Protein AF-A0A850R0Q9-F1 (afdb_monomer_lite)

Secondary structure (DSSP, 8-state):
---HHHHHHHHHHHHHHHHHHHHHHT---S---S----------------------------HHHHHHHHHHHHHHHHHHHHHHHHHHHHHHHHHHHHTTHHHHHHHHT-STTSPPHHHHHHHHHHHHHHHHHHHHHHHHHHHHHHHHHHHHHHHHHHHHHHHHHHHTSPPSS---HHHHHHHHHHHHHHHHH-TTSHHHHHHHHHHHHHHHHTT-HHHHHHHHHHHHHH-S-S--B-TTS-BHHHHHHHHHHHHHHHHT-HHHHHHHHHHHHTSPP-EEEEE-TTS-EEEEEHHHHHHHHHHHTSPP-

Sequence (309 aa):
MKSPQSALILSASALVLSLVAIGLQFSPLHKRMGDHAASATVQEPPVEGARTVRKETPETTPAVAAASEATERLLDEQARRIEGLERQLAQITRVMRASGLDTAAPLLSGPPGSEPLLTTLGEQYATRARFEESRQRLSERAAQMRQRDLETYGQSDFQRLTELSQQARPRRGNETQAERSEREAALNSLMTNYPESWATSVAVAEQALDAAMNRNTQSAEMYYESLISTSPYGEVVTEQGIDAIPTLQTYLARQYIQEGRTAEANAILDALSAQPDRLIIEPNAMGEPTTQPVSEIVNDLRQSLTPGP

Structure (mmCIF, N/CA/C/O backbone):
data_AF-A0A850R0Q9-F1
#
_entry.id   AF-A0A850R0Q9-F1
#
loop_
_atom_site.group_PDB
_atom_site.id
_atom_site.type_symbol
_atom_site.label_atom_id
_atom_site.label_alt_id
_atom_site.label_comp_id
_atom_site.label_asym_id
_atom_site.label_entity_id
_atom_site.label_seq_id
_atom_site.pdbx_PDB_ins_code
_atom_site.Cartn_x
_atom_site.Cartn_y
_atom_site.Cartn_z
_atom_site.occupancy
_atom_site.B_iso_or_equiv
_atom_site.auth_seq_id
_atom_site.auth_comp_id
_atom_site.auth_asym_id
_atom_site.auth_atom_id
_atom_site.pdbx_PDB_model_num
ATOM 1 N N . MET A 1 1 ? 45.399 21.737 -12.133 1.00 34.94 1 MET A N 1
ATOM 2 C CA . MET A 1 1 ? 44.541 21.235 -13.236 1.00 34.94 1 MET A CA 1
ATOM 3 C C . MET A 1 1 ? 43.114 21.107 -12.708 1.00 34.94 1 MET A C 1
ATOM 5 O O . MET A 1 1 ? 42.979 20.832 -11.524 1.00 34.94 1 MET A O 1
ATOM 9 N N . LYS A 1 2 ? 42.071 21.344 -13.518 1.00 38.00 2 LYS A N 1
ATOM 10 C CA . LYS A 1 2 ? 40.659 21.133 -13.120 1.00 38.00 2 LYS A CA 1
ATOM 11 C C . LYS A 1 2 ? 40.175 19.788 -13.682 1.00 38.00 2 LYS A C 1
ATOM 13 O O . LYS A 1 2 ? 40.576 19.439 -14.789 1.00 38.00 2 LYS A O 1
ATOM 18 N N . SER A 1 3 ? 39.377 19.026 -12.932 1.00 39.06 3 SER A N 1
ATOM 19 C CA . SER A 1 3 ? 38.943 17.678 -13.335 1.00 39.06 3 SER A CA 1
ATOM 20 C C . SER A 1 3 ? 37.789 17.719 -14.353 1.00 39.06 3 SER A C 1
ATOM 22 O O . SER A 1 3 ? 36.934 18.605 -14.259 1.00 39.06 3 SER A O 1
ATOM 24 N N . PRO A 1 4 ? 37.700 16.760 -15.298 1.00 44.84 4 PRO A N 1
ATOM 25 C CA . PRO A 1 4 ? 36.633 16.731 -16.308 1.00 44.84 4 PRO A CA 1
ATOM 26 C C . PRO A 1 4 ? 35.228 16.571 -15.700 1.00 44.84 4 PRO A C 1
ATOM 28 O O . PRO A 1 4 ? 34.259 17.100 -16.238 1.00 44.84 4 PRO A O 1
ATOM 31 N N . GLN A 1 5 ? 35.120 15.944 -14.523 1.00 39.16 5 GLN A N 1
ATOM 32 C CA . GLN A 1 5 ? 33.878 15.846 -13.743 1.00 39.16 5 GLN A CA 1
ATOM 33 C C . GLN A 1 5 ? 33.257 17.221 -13.434 1.00 39.16 5 GLN A C 1
ATOM 35 O O . GLN A 1 5 ? 32.037 17.361 -13.448 1.00 39.16 5 GLN A O 1
ATOM 40 N N . SER A 1 6 ? 34.079 18.258 -13.219 1.00 35.38 6 SER A N 1
ATOM 41 C CA . SER A 1 6 ? 33.578 19.615 -12.949 1.00 35.38 6 SER A CA 1
ATOM 42 C C . SER A 1 6 ? 32.888 20.267 -14.155 1.00 35.38 6 SER A C 1
ATOM 44 O O . SER A 1 6 ? 32.007 21.102 -13.966 1.00 35.38 6 SER A O 1
ATOM 46 N N . ALA A 1 7 ? 33.229 19.860 -15.384 1.00 39.16 7 ALA A N 1
ATOM 47 C CA . ALA A 1 7 ? 32.546 20.321 -16.592 1.00 39.16 7 ALA A CA 1
ATOM 48 C C . ALA A 1 7 ? 31.196 19.608 -16.787 1.00 39.16 7 ALA A C 1
ATOM 50 O O . ALA A 1 7 ? 30.205 20.263 -17.095 1.00 39.16 7 ALA A O 1
ATOM 51 N N . LEU A 1 8 ? 31.143 18.294 -16.530 1.00 41.41 8 LEU A N 1
ATOM 52 C CA . LEU A 1 8 ? 29.931 17.474 -16.677 1.00 41.41 8 LEU A CA 1
ATOM 53 C C . LEU A 1 8 ? 28.779 17.935 -15.766 1.00 41.41 8 LEU A C 1
ATOM 55 O O . LEU A 1 8 ? 27.629 17.998 -16.200 1.00 41.41 8 LEU A O 1
ATOM 59 N N . ILE A 1 9 ? 29.086 18.314 -14.522 1.00 42.41 9 ILE A N 1
ATOM 60 C CA . ILE A 1 9 ? 28.090 18.823 -13.560 1.00 42.41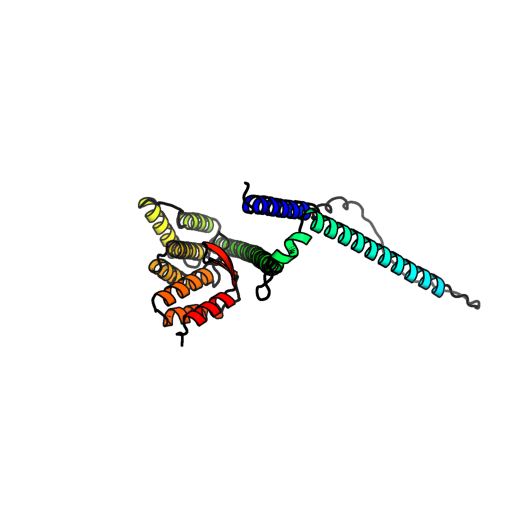 9 ILE A CA 1
ATOM 61 C C . ILE A 1 9 ? 27.520 20.182 -14.018 1.00 42.41 9 ILE A C 1
ATOM 63 O O . ILE A 1 9 ? 26.320 20.441 -13.880 1.00 42.41 9 ILE A O 1
ATOM 67 N N . LEU A 1 10 ? 28.356 21.038 -14.619 1.00 37.59 10 LEU A N 1
ATOM 68 C CA . LEU A 1 10 ? 27.938 22.331 -15.175 1.00 37.59 10 LEU A CA 1
ATOM 69 C C . LEU A 1 10 ? 27.116 22.188 -16.469 1.00 37.59 10 LEU A C 1
ATOM 71 O O . LEU A 1 10 ? 26.162 22.939 -16.656 1.00 37.59 10 LEU A O 1
ATOM 75 N N . SER A 1 11 ? 27.415 21.214 -17.336 1.00 40.34 11 SER A N 1
ATOM 76 C CA . SER A 1 11 ? 26.592 20.955 -18.528 1.00 40.34 11 SER A CA 1
ATOM 77 C C . SER A 1 11 ? 25.242 20.316 -18.186 1.00 40.34 11 SER A C 1
ATOM 79 O O . SER A 1 11 ? 24.224 20.711 -18.748 1.00 40.34 11 SER A O 1
ATOM 81 N N . ALA A 1 12 ? 25.201 19.375 -17.235 1.00 42.53 12 ALA A N 1
ATOM 82 C CA . ALA A 1 12 ? 23.957 18.722 -16.823 1.00 42.53 12 ALA A CA 1
ATOM 83 C C . ALA A 1 12 ? 22.964 19.712 -16.185 1.00 42.53 12 ALA A C 1
ATOM 85 O O . ALA A 1 12 ? 21.784 19.730 -16.533 1.00 42.53 12 ALA A O 1
ATOM 86 N N . SER A 1 13 ? 23.448 20.594 -15.303 1.00 42.53 13 SER A N 1
ATOM 87 C CA . SER A 1 13 ? 22.613 21.631 -14.677 1.00 42.53 13 SER A CA 1
ATOM 88 C C . SER A 1 13 ? 22.106 22.679 -15.680 1.00 42.53 13 SER A C 1
ATOM 90 O O . SER A 1 13 ? 20.947 23.090 -15.592 1.00 42.53 13 SER A O 1
ATOM 92 N N . ALA A 1 14 ? 22.908 23.049 -16.685 1.00 41.75 14 ALA A N 1
ATOM 93 C CA . ALA A 1 14 ? 22.459 23.904 -17.786 1.00 41.75 14 ALA A CA 1
ATOM 94 C C . ALA A 1 14 ? 21.361 23.242 -18.646 1.00 41.75 14 ALA A C 1
ATOM 96 O O . ALA A 1 14 ? 20.404 23.912 -19.039 1.00 41.75 14 ALA A O 1
ATOM 97 N N . LEU A 1 15 ? 21.457 21.932 -18.900 1.00 40.94 15 LEU A N 1
ATOM 98 C CA . LEU A 1 15 ? 20.469 21.179 -19.680 1.00 40.94 15 LEU A CA 1
ATOM 99 C C . LEU A 1 15 ? 19.116 21.084 -18.953 1.00 40.94 15 LEU A C 1
ATOM 101 O O . LEU A 1 15 ? 18.078 21.344 -19.563 1.00 40.94 15 LEU A O 1
ATOM 105 N N . VAL A 1 16 ? 19.115 20.816 -17.641 1.00 47.38 16 VAL A N 1
ATOM 106 C CA . VAL A 1 16 ? 17.889 20.815 -16.817 1.00 47.38 16 VAL A CA 1
ATOM 107 C C . VAL A 1 16 ? 17.221 22.196 -16.809 1.00 47.38 16 VAL A C 1
ATOM 109 O O . VAL A 1 16 ? 16.016 22.298 -17.041 1.00 47.38 16 VAL A O 1
ATOM 112 N N . LEU A 1 17 ? 17.991 23.274 -16.616 1.00 41.06 17 LEU A N 1
ATOM 113 C CA . LEU A 1 17 ? 17.464 24.644 -16.668 1.00 41.06 17 LEU A CA 1
ATOM 114 C C . LEU A 1 17 ? 16.904 25.003 -18.055 1.00 41.06 17 LEU A C 1
ATOM 116 O O . LEU A 1 17 ? 15.874 25.673 -18.144 1.00 41.06 17 LEU A O 1
ATOM 120 N N . SER A 1 18 ? 17.532 24.523 -19.133 1.00 37.91 18 SER A N 1
ATOM 121 C CA . SER A 1 18 ? 17.036 24.726 -20.496 1.00 37.91 18 SER A CA 1
ATOM 122 C C . SER A 1 18 ? 15.698 24.019 -20.737 1.00 37.91 18 SER A C 1
ATOM 124 O O . SER A 1 18 ? 14.808 24.627 -21.330 1.00 37.91 18 SER A O 1
ATOM 126 N N . LEU A 1 19 ? 15.520 22.784 -20.255 1.00 41.66 19 LEU A N 1
ATOM 127 C CA . LEU A 1 19 ? 14.255 22.048 -20.382 1.00 41.66 19 LEU A CA 1
ATOM 128 C C . LEU A 1 19 ? 13.114 22.702 -19.586 1.00 41.66 19 LEU A C 1
ATOM 130 O O . LEU A 1 19 ? 12.004 22.821 -20.103 1.00 41.66 19 LEU A O 1
ATOM 134 N N . VAL A 1 20 ? 13.384 23.203 -18.375 1.00 48.16 20 VAL A N 1
ATOM 135 C CA . VAL A 1 20 ? 12.390 23.948 -17.575 1.00 48.16 20 VAL A CA 1
ATOM 136 C C . VAL A 1 20 ? 11.974 25.251 -18.270 1.00 48.16 20 VAL A C 1
ATOM 138 O O . VAL A 1 20 ? 10.783 25.559 -18.340 1.00 48.16 20 VAL A O 1
ATOM 141 N N . ALA A 1 21 ? 12.926 25.994 -18.845 1.00 37.72 21 ALA A N 1
ATOM 142 C CA . ALA A 1 21 ? 12.630 27.210 -19.604 1.00 37.72 21 ALA A CA 1
ATOM 143 C C . ALA A 1 21 ? 11.788 26.933 -20.866 1.00 37.72 21 ALA A C 1
ATOM 145 O O . ALA A 1 21 ? 10.908 27.726 -21.200 1.00 37.72 21 ALA A O 1
ATOM 146 N N . ILE A 1 22 ? 12.017 25.798 -21.534 1.00 43.66 22 ILE A N 1
ATOM 147 C CA . ILE A 1 22 ? 11.223 25.344 -22.686 1.00 43.66 22 ILE A CA 1
ATOM 148 C C . ILE A 1 22 ? 9.798 24.969 -22.248 1.00 43.66 22 ILE A C 1
ATOM 150 O O . ILE A 1 22 ? 8.837 25.457 -22.840 1.00 43.66 22 ILE A O 1
ATOM 154 N N . GLY A 1 23 ? 9.631 24.180 -21.179 1.00 36.94 23 GLY A N 1
ATOM 155 C CA . GLY A 1 23 ? 8.307 23.782 -20.676 1.00 36.94 23 GLY A CA 1
ATOM 156 C C . GLY A 1 23 ? 7.409 24.969 -20.294 1.00 36.94 23 GLY A C 1
ATOM 157 O O . GLY A 1 23 ? 6.214 24.973 -20.593 1.00 36.94 23 GLY A O 1
ATOM 158 N N . LEU A 1 24 ? 7.996 26.026 -19.722 1.00 41.84 24 LEU A N 1
ATOM 159 C CA . LEU A 1 24 ? 7.285 27.267 -19.389 1.00 41.84 24 LEU A CA 1
ATOM 160 C C . LEU A 1 24 ? 6.838 28.075 -20.622 1.00 41.84 24 LEU A C 1
ATOM 162 O O . LEU A 1 24 ? 5.862 28.817 -20.533 1.00 41.84 24 LEU A O 1
ATOM 166 N N . GLN A 1 25 ? 7.504 27.934 -21.773 1.00 42.62 25 GLN A N 1
ATOM 167 C CA . GLN A 1 25 ? 7.138 28.642 -23.009 1.00 42.62 25 GLN A CA 1
ATOM 168 C C . GLN A 1 25 ? 6.037 27.940 -23.821 1.00 42.62 25 GLN A C 1
ATOM 170 O O . GLN A 1 25 ? 5.387 28.586 -24.641 1.00 42.62 25 GLN A O 1
ATOM 175 N N . PHE A 1 26 ? 5.780 26.650 -23.578 1.00 43.44 26 PHE A N 1
ATOM 176 C CA . PHE A 1 26 ? 4.808 25.841 -24.330 1.00 43.44 26 PHE A CA 1
ATOM 177 C C . PHE A 1 26 ? 3.511 25.522 -23.559 1.00 43.44 26 PHE A C 1
ATOM 179 O O . PHE A 1 26 ? 2.858 24.518 -23.830 1.00 43.44 26 PHE A O 1
ATOM 186 N N . SER A 1 27 ? 3.098 26.392 -22.629 1.00 32.03 27 SER A N 1
ATOM 187 C CA . SER A 1 27 ? 1.853 26.248 -21.850 1.00 32.03 27 SER A CA 1
ATOM 188 C C . SER A 1 27 ? 0.719 27.184 -22.327 1.00 32.03 27 SER A C 1
ATOM 190 O O . SER A 1 27 ? 0.565 28.277 -21.782 1.00 32.03 27 SER A O 1
ATOM 192 N N . PRO A 1 28 ? -0.138 26.787 -23.293 1.00 41.69 28 PRO A N 1
ATOM 193 C CA . PRO A 1 28 ? -1.311 27.558 -23.721 1.00 41.69 28 PRO A CA 1
ATOM 194 C C . PRO A 1 28 ? -2.543 27.312 -22.821 1.00 41.69 28 PRO A C 1
ATOM 196 O O . PRO A 1 28 ? -3.650 27.087 -23.311 1.00 41.69 28 PRO A O 1
ATOM 199 N N . LEU A 1 29 ? -2.370 27.344 -21.496 1.00 37.84 29 LEU A N 1
ATOM 200 C CA . LEU A 1 29 ? -3.458 27.200 -20.520 1.00 37.84 29 LEU A CA 1
ATOM 201 C C . LEU A 1 29 ? -3.739 28.538 -19.820 1.00 37.84 29 LEU A C 1
ATOM 203 O O . LEU A 1 29 ? -2.816 29.221 -19.395 1.00 37.84 29 LEU A O 1
ATOM 207 N N . HIS A 1 30 ? -5.028 28.864 -19.662 1.00 39.78 30 HIS A N 1
ATOM 208 C CA . HIS A 1 30 ? -5.581 30.104 -19.078 1.00 39.78 30 HIS A CA 1
ATOM 209 C C . HIS A 1 30 ? -5.593 31.376 -19.953 1.00 39.78 30 HIS A C 1
ATOM 211 O O . HIS A 1 30 ? -5.108 32.429 -19.541 1.00 39.78 30 HIS A O 1
ATOM 217 N N . LYS A 1 31 ? -6.323 31.349 -21.084 1.00 37.28 31 LYS A N 1
ATOM 218 C CA . LYS A 1 31 ? -7.095 32.544 -21.505 1.00 37.28 31 LYS A CA 1
ATOM 219 C C . LYS A 1 31 ? -8.351 32.250 -22.345 1.00 37.28 31 LYS A C 1
ATOM 221 O O . LYS A 1 31 ? -8.430 32.623 -23.512 1.00 37.28 31 LYS A O 1
ATOM 226 N N . ARG A 1 32 ? -9.359 31.597 -21.747 1.00 33.75 32 ARG A N 1
ATOM 227 C CA . ARG A 1 32 ? -10.700 31.455 -22.360 1.00 33.75 32 ARG A CA 1
ATOM 228 C C . ARG A 1 32 ? -11.865 31.387 -21.357 1.00 33.75 32 ARG A C 1
ATOM 230 O O . ARG A 1 32 ? -12.754 30.555 -21.483 1.00 33.75 32 ARG A O 1
ATOM 237 N N . MET A 1 33 ? -11.857 32.282 -20.369 1.00 35.28 33 MET A N 1
ATOM 238 C CA . MET A 1 33 ? -13.026 32.612 -19.543 1.00 35.28 33 MET A CA 1
ATOM 239 C C . MET A 1 33 ? -13.157 34.136 -19.484 1.00 35.28 33 MET A C 1
ATOM 241 O O . MET A 1 33 ? -12.163 34.820 -19.242 1.00 35.28 33 MET A O 1
ATOM 245 N N . GLY A 1 34 ? -14.362 34.641 -19.747 1.00 35.53 34 GLY A N 1
ATOM 246 C CA . GLY A 1 34 ? -14.649 36.059 -19.978 1.00 35.53 34 GLY A CA 1
ATOM 247 C C . GLY A 1 34 ? -15.445 36.258 -21.272 1.00 35.53 34 GLY A C 1
ATOM 248 O O . GLY A 1 34 ? -15.151 35.621 -22.279 1.00 35.53 34 GLY A O 1
ATOM 249 N N . ASP A 1 35 ? -16.452 37.128 -21.204 1.00 32.75 35 ASP A N 1
ATOM 250 C CA . ASP A 1 35 ? -17.200 37.725 -22.317 1.00 32.75 35 ASP A CA 1
ATOM 251 C C . ASP A 1 35 ? -17.872 36.790 -23.341 1.00 32.75 35 ASP A C 1
ATOM 253 O O . ASP A 1 35 ? -17.521 36.778 -24.514 1.00 32.75 35 ASP A O 1
ATOM 257 N N . HIS A 1 36 ? -18.956 36.125 -22.916 1.00 31.64 36 HIS A N 1
ATOM 258 C CA . HIS A 1 36 ? -20.200 36.035 -23.708 1.00 31.64 36 HIS A CA 1
ATOM 259 C C . HIS A 1 36 ? -21.414 35.800 -22.786 1.00 31.64 36 HIS A C 1
ATOM 261 O O . HIS A 1 36 ? -21.829 34.668 -22.551 1.00 31.64 36 HIS A O 1
ATOM 267 N N . ALA A 1 37 ? -21.979 36.888 -22.247 1.00 34.44 37 ALA A N 1
ATOM 268 C CA . ALA A 1 37 ? -23.164 36.853 -21.381 1.00 34.44 37 ALA A CA 1
ATOM 269 C C . ALA A 1 37 ? -24.044 38.117 -21.522 1.00 34.44 37 ALA A C 1
ATOM 271 O O . ALA A 1 37 ? -24.249 38.853 -20.561 1.00 34.44 37 ALA A O 1
ATOM 272 N N . ALA A 1 38 ? -24.562 38.380 -22.727 1.00 29.20 38 ALA A N 1
ATOM 273 C CA . ALA A 1 38 ? -25.637 39.349 -22.980 1.00 29.20 38 ALA A CA 1
ATOM 274 C C . ALA A 1 38 ? -26.316 39.055 -24.331 1.00 29.20 38 ALA A C 1
ATOM 276 O O . ALA A 1 38 ? -25.604 38.736 -25.278 1.00 29.20 38 ALA A O 1
ATOM 277 N N . SER A 1 39 ? -27.646 39.231 -24.413 1.00 28.61 39 SER A N 1
ATOM 278 C CA . SER A 1 39 ? -28.472 39.210 -25.647 1.00 28.61 39 SER A CA 1
ATOM 279 C C . SER A 1 39 ? -28.461 37.871 -26.434 1.00 28.61 39 SER A C 1
ATOM 281 O O . SER A 1 39 ? -27.444 37.480 -26.986 1.00 28.61 39 SER A O 1
ATOM 283 N N . ALA A 1 40 ? -29.523 37.056 -26.546 1.00 31.39 40 ALA A N 1
ATOM 284 C CA . ALA A 1 40 ? -30.968 37.328 -26.670 1.00 31.39 40 ALA A CA 1
ATOM 285 C C . ALA A 1 40 ? -31.254 38.302 -27.842 1.00 31.39 40 ALA A C 1
ATOM 287 O O . ALA A 1 40 ? -30.706 39.393 -27.858 1.00 31.39 40 ALA A O 1
ATOM 288 N N . THR A 1 41 ? -32.051 37.995 -28.872 1.00 28.33 41 THR A N 1
ATOM 289 C CA . THR A 1 41 ? -33.299 37.201 -28.945 1.00 28.33 41 THR A CA 1
ATOM 290 C C . THR A 1 41 ? -33.633 36.794 -30.398 1.00 28.33 41 THR A C 1
ATOM 292 O O . THR A 1 41 ? -33.353 37.609 -31.264 1.00 28.33 41 THR A O 1
ATOM 295 N N . VAL A 1 42 ? -34.366 35.673 -30.610 1.00 27.48 42 VAL A N 1
ATOM 296 C CA . VAL A 1 42 ? -35.487 35.490 -31.600 1.00 27.48 42 VAL A CA 1
ATOM 297 C C . VAL A 1 42 ? -35.140 35.671 -33.119 1.00 27.48 42 VAL A C 1
ATOM 299 O O . VAL A 1 42 ? -34.509 36.645 -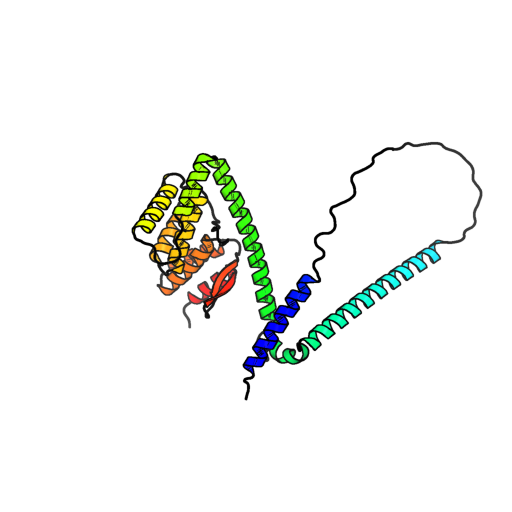33.489 1.00 27.48 42 VAL A O 1
ATOM 302 N N . GLN A 1 43 ? -35.490 34.812 -34.101 1.00 26.83 43 GLN A N 1
ATOM 303 C CA . GLN A 1 43 ? -36.722 34.029 -34.366 1.00 26.83 43 GLN A CA 1
ATOM 304 C C . GLN A 1 43 ? -36.524 32.909 -35.436 1.00 26.83 43 GLN A C 1
ATOM 306 O O . GLN A 1 43 ? -35.575 32.966 -36.210 1.00 26.83 43 GLN A O 1
ATOM 311 N N . GLU A 1 44 ? -37.489 31.983 -35.559 1.00 25.62 44 GLU A N 1
ATOM 312 C CA . GLU A 1 44 ? -37.745 31.062 -36.702 1.00 25.62 44 GLU A CA 1
ATOM 313 C C . GLU A 1 44 ? -39.278 30.979 -36.964 1.00 25.62 44 GLU A C 1
ATOM 315 O O . GLU A 1 44 ? -40.033 31.305 -36.039 1.00 25.62 44 GLU A O 1
ATOM 320 N N . PRO A 1 45 ? -39.795 30.451 -38.108 1.00 54.47 45 PRO A N 1
ATOM 321 C CA . PRO A 1 45 ? -39.231 30.325 -39.461 1.00 54.47 45 PRO A CA 1
ATOM 322 C C . PRO A 1 45 ? -40.018 31.228 -40.471 1.00 54.47 45 PRO A C 1
ATOM 324 O O . PRO A 1 45 ? -39.704 32.418 -40.419 1.00 54.47 45 PRO A O 1
ATOM 327 N N . PRO A 1 46 ? -41.038 30.864 -41.318 1.00 38.19 46 PRO A N 1
ATOM 328 C CA . PRO A 1 46 ? -41.626 29.589 -41.783 1.00 38.19 46 PRO A CA 1
ATOM 329 C C . PRO A 1 46 ? -41.394 29.303 -43.306 1.00 38.19 46 PRO A C 1
ATOM 331 O O . PRO A 1 46 ? -40.243 29.182 -43.712 1.00 38.19 46 PRO A O 1
ATOM 334 N N . VAL A 1 47 ? -42.444 29.088 -44.134 1.00 31.78 47 VAL A N 1
ATOM 335 C CA . VAL A 1 47 ? -42.400 28.375 -45.447 1.00 31.78 47 VAL A CA 1
ATOM 336 C C . VAL A 1 47 ? -43.412 28.927 -46.498 1.00 31.78 47 VAL A C 1
ATOM 338 O O . VAL A 1 47 ? -44.428 29.497 -46.116 1.00 31.78 47 VAL A O 1
ATOM 341 N N . GLU A 1 48 ? -43.165 28.632 -47.794 1.00 29.45 48 GLU A N 1
ATOM 342 C CA . GLU A 1 48 ? -44.109 28.536 -48.957 1.00 29.45 48 GLU A CA 1
ATOM 343 C C . GLU A 1 48 ? -44.482 29.807 -49.787 1.00 29.45 48 GLU A C 1
ATOM 345 O O . GLU A 1 48 ? -44.555 30.904 -49.245 1.00 29.45 48 GLU A O 1
ATOM 350 N N . GLY A 1 49 ? -44.703 29.697 -51.129 1.00 26.08 49 GLY A N 1
ATOM 351 C CA . GLY A 1 49 ? -45.049 30.893 -51.956 1.00 26.08 49 GLY A CA 1
ATOM 352 C C . GLY A 1 49 ? -45.296 30.862 -53.500 1.00 26.08 49 GLY A C 1
ATOM 353 O O . GLY A 1 49 ? -46.091 31.674 -53.955 1.00 26.08 49 GLY A O 1
ATOM 354 N N . ALA A 1 50 ? -44.712 29.957 -54.309 1.00 27.03 50 ALA A N 1
ATOM 355 C CA . ALA A 1 50 ? -45.036 29.672 -55.745 1.00 27.03 50 ALA A CA 1
ATOM 356 C C . ALA A 1 50 ? -44.868 30.735 -56.901 1.00 27.03 50 ALA A C 1
ATOM 358 O O . ALA A 1 50 ? -45.076 31.928 -56.726 1.00 27.03 50 ALA A O 1
ATOM 359 N N . ARG A 1 51 ? -44.658 30.219 -58.147 1.00 29.58 51 ARG A N 1
ATOM 360 C CA . ARG A 1 51 ? -44.764 30.859 -59.512 1.00 29.58 51 ARG A CA 1
ATOM 361 C C . ARG A 1 51 ? -43.662 31.891 -59.920 1.00 29.58 51 ARG A C 1
ATOM 363 O O . ARG A 1 51 ? -43.168 32.603 -59.067 1.00 29.58 51 ARG A O 1
ATOM 370 N N . THR A 1 52 ? -43.205 32.063 -61.186 1.00 28.94 52 THR A N 1
ATOM 371 C CA . THR A 1 52 ? -43.459 31.400 -62.506 1.00 28.94 52 THR A CA 1
ATOM 372 C C . THR A 1 52 ? -42.364 31.689 -63.579 1.00 28.94 52 THR A C 1
ATOM 374 O O . THR A 1 52 ? -41.739 32.738 -63.536 1.00 28.94 52 THR A O 1
ATOM 377 N N . VAL A 1 53 ? -42.297 30.840 -64.627 1.00 28.55 53 VAL A N 1
ATOM 378 C CA . VAL A 1 53 ? -41.819 31.086 -66.028 1.00 28.55 53 VAL A CA 1
ATOM 379 C C . VAL A 1 53 ? -40.302 31.185 -66.364 1.00 28.55 53 VAL A C 1
ATOM 381 O O . VAL A 1 53 ? -39.635 32.197 -66.197 1.00 28.55 53 VAL A O 1
ATOM 384 N N . ARG A 1 54 ? -39.849 30.101 -67.018 1.00 35.81 54 ARG A N 1
ATOM 385 C CA . ARG A 1 54 ? -38.810 29.902 -68.063 1.00 35.81 54 ARG A CA 1
ATOM 386 C C . ARG A 1 54 ? -38.273 31.121 -68.848 1.00 35.81 54 ARG A C 1
ATOM 388 O O . ARG A 1 54 ? -39.042 31.815 -69.511 1.00 35.81 54 ARG A O 1
ATOM 395 N N . LYS A 1 55 ? -36.940 31.154 -69.027 1.00 30.06 55 LYS A N 1
ATOM 396 C CA . LYS A 1 55 ? -36.282 31.360 -70.342 1.00 30.06 55 LYS A CA 1
ATOM 397 C C . LYS A 1 55 ? -34.968 30.556 -70.449 1.00 30.06 55 LYS A C 1
ATOM 399 O O . LYS A 1 55 ? -34.576 29.928 -69.471 1.00 30.06 55 LYS A O 1
ATOM 404 N N . GLU A 1 56 ? -34.385 30.474 -71.647 1.00 31.88 56 GLU A N 1
ATOM 405 C CA . GLU A 1 56 ? -33.365 29.474 -72.024 1.00 31.88 56 GLU A CA 1
ATOM 406 C C . GLU A 1 56 ? -31.883 29.850 -71.775 1.00 31.88 56 GLU A C 1
ATOM 408 O O . GLU A 1 56 ? -31.538 30.998 -71.505 1.00 31.88 56 GLU A O 1
ATOM 413 N N . THR A 1 57 ? -31.038 28.816 -71.877 1.00 37.09 57 THR A N 1
ATOM 414 C CA . THR A 1 57 ? -29.566 28.725 -71.759 1.00 37.09 57 THR A CA 1
ATOM 415 C C . THR A 1 57 ? -28.797 29.583 -72.797 1.00 37.09 57 THR A C 1
ATOM 417 O O . THR A 1 57 ? -29.396 29.980 -73.798 1.00 37.09 57 THR A O 1
ATOM 420 N N . PRO A 1 58 ? -27.489 29.893 -72.599 1.00 43.94 58 PRO A N 1
ATOM 421 C CA . PRO A 1 58 ? -26.406 28.893 -72.627 1.00 43.94 58 PRO A CA 1
ATOM 422 C C . PRO A 1 58 ? -25.399 28.969 -71.459 1.00 43.94 58 PRO A C 1
ATOM 424 O O . PRO A 1 58 ? -25.532 29.764 -70.533 1.00 43.94 58 PRO A O 1
ATOM 427 N N . GLU A 1 59 ? -24.417 28.068 -71.493 1.00 44.81 59 GLU A N 1
ATOM 428 C CA . GLU A 1 59 ? -23.415 27.827 -70.450 1.00 44.81 59 GLU A CA 1
ATOM 429 C C . GLU A 1 59 ? -22.321 28.905 -70.389 1.00 44.81 59 GLU A C 1
ATOM 431 O O . GLU A 1 59 ? -21.860 29.408 -71.415 1.00 44.81 59 GLU A O 1
ATOM 436 N N . THR A 1 60 ? -21.776 29.155 -69.195 1.00 38.94 60 THR A N 1
ATOM 437 C CA . THR A 1 60 ? -20.335 29.424 -69.032 1.00 38.94 60 THR A CA 1
ATOM 438 C C . THR A 1 60 ? -19.902 29.028 -67.618 1.00 38.94 60 THR A C 1
ATOM 440 O O . THR A 1 60 ? -20.592 29.334 -66.650 1.00 38.94 60 THR A O 1
ATOM 443 N N . THR A 1 61 ? -18.793 28.299 -67.486 1.00 44.16 61 THR A N 1
ATOM 444 C CA . THR A 1 61 ? -18.489 27.504 -66.281 1.00 44.16 61 THR A CA 1
ATOM 445 C C . THR A 1 61 ? -17.657 28.268 -65.235 1.00 44.16 61 THR A C 1
ATOM 447 O O . THR A 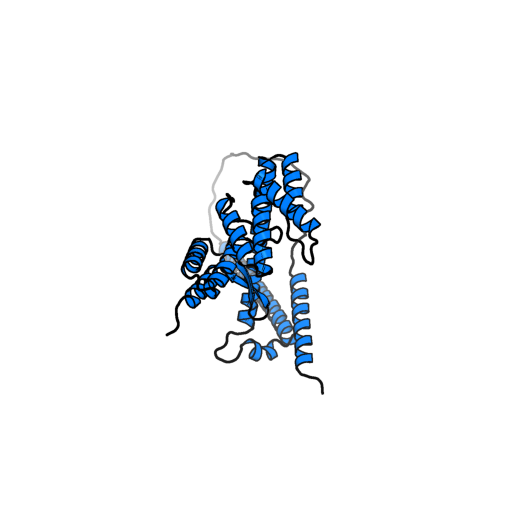1 61 ? -16.475 28.499 -65.482 1.00 44.16 61 THR A O 1
ATOM 450 N N . PRO A 1 62 ? -18.176 28.583 -64.028 1.00 42.88 62 PRO A N 1
ATOM 451 C CA . PRO A 1 62 ? -17.374 29.202 -62.961 1.00 42.88 62 PRO A CA 1
ATOM 452 C C . PRO A 1 62 ? -16.574 28.181 -62.126 1.00 42.88 62 PRO A C 1
ATOM 454 O O . PRO A 1 62 ? -15.631 28.546 -61.428 1.00 42.88 62 PRO A O 1
ATOM 457 N N . ALA A 1 63 ? -16.939 26.894 -62.187 1.00 47.22 63 A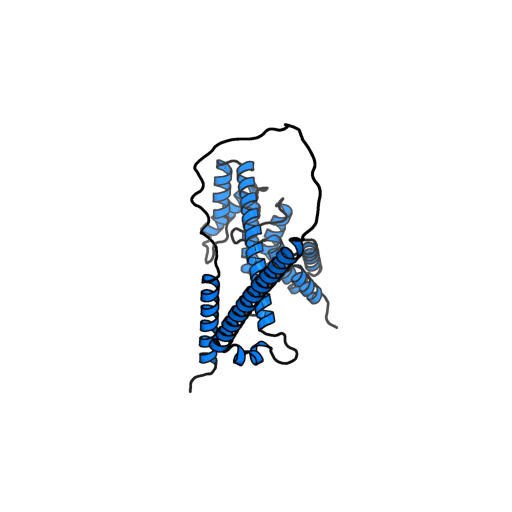LA A N 1
ATOM 458 C CA . ALA A 1 63 ? -16.437 25.860 -61.278 1.00 47.22 63 ALA A CA 1
ATOM 459 C C . ALA A 1 63 ? -14.920 25.605 -61.373 1.00 47.22 63 ALA A C 1
ATOM 461 O O . ALA A 1 63 ? -14.300 25.259 -60.372 1.00 47.22 63 ALA A O 1
ATOM 462 N N . VAL A 1 64 ? -14.311 25.793 -62.551 1.00 46.72 64 VAL A N 1
ATOM 463 C CA . VAL A 1 64 ? -12.879 25.508 -62.766 1.00 46.72 64 VAL A CA 1
ATOM 464 C C . VAL A 1 64 ? -11.988 26.546 -62.074 1.00 46.72 64 VAL A C 1
ATOM 466 O O . VAL A 1 64 ? -11.005 26.175 -61.439 1.00 46.72 64 VAL A O 1
ATOM 469 N N . ALA A 1 65 ? -12.358 27.831 -62.120 1.00 45.50 65 ALA A N 1
ATOM 470 C CA . ALA A 1 65 ? -11.612 28.895 -61.444 1.00 45.50 65 ALA A CA 1
ATOM 471 C C . ALA A 1 65 ? -11.704 28.769 -59.913 1.00 45.50 65 ALA A C 1
ATOM 473 O O . ALA A 1 65 ? -10.687 28.820 -59.226 1.00 45.50 65 ALA A O 1
ATOM 474 N N . ALA A 1 66 ? -12.905 28.504 -59.386 1.00 49.94 66 ALA A N 1
ATOM 475 C CA . ALA A 1 66 ? -13.111 28.295 -57.953 1.00 49.94 66 ALA A CA 1
ATOM 476 C C . ALA A 1 66 ? -12.361 27.058 -57.417 1.00 49.94 66 ALA A C 1
ATOM 478 O O . ALA A 1 66 ? -11.841 27.092 -56.302 1.00 49.94 66 ALA A O 1
ATOM 479 N N . ALA A 1 67 ? -12.265 25.984 -58.211 1.00 52.41 67 ALA A N 1
ATOM 480 C CA . ALA A 1 67 ? -11.442 24.824 -57.877 1.00 52.41 67 ALA A CA 1
ATOM 481 C C . ALA A 1 67 ? -9.940 25.165 -57.880 1.00 52.41 67 ALA A C 1
ATOM 483 O O . ALA A 1 67 ? -9.245 24.790 -56.938 1.00 52.41 67 ALA A O 1
ATOM 484 N N . SER A 1 68 ? -9.467 25.921 -58.882 1.00 55.28 68 SER A N 1
ATOM 485 C CA . SER A 1 68 ? -8.073 26.384 -58.980 1.00 55.28 68 SER A CA 1
ATOM 486 C C . SER A 1 68 ? -7.660 27.180 -57.741 1.00 55.28 68 SER A C 1
ATOM 488 O O . SER A 1 68 ? -6.718 26.790 -57.053 1.00 55.28 68 SER A O 1
ATOM 490 N N . GLU A 1 69 ? -8.424 28.220 -57.383 1.00 58.53 69 GLU A N 1
ATOM 491 C CA . GLU A 1 69 ? -8.153 29.031 -56.191 1.00 58.53 69 GLU A CA 1
ATOM 492 C C . GLU A 1 69 ? -8.212 28.208 -54.894 1.00 58.53 69 GLU A C 1
ATOM 494 O O . GLU A 1 69 ? -7.443 28.462 -53.968 1.00 58.53 69 GLU A O 1
ATOM 499 N N . ALA A 1 70 ? -9.101 27.213 -54.798 1.00 60.03 70 ALA A N 1
ATOM 500 C CA . ALA A 1 70 ? -9.158 26.330 -53.634 1.00 60.03 70 ALA A CA 1
ATOM 501 C C . ALA A 1 70 ? -7.898 25.454 -53.517 1.00 60.03 70 ALA A C 1
ATOM 503 O O . ALA A 1 70 ? -7.350 25.322 -52.421 1.00 60.03 70 ALA A O 1
ATOM 504 N N . THR A 1 71 ? -7.395 24.902 -54.628 1.00 62.91 71 THR A N 1
ATOM 505 C CA . THR A 1 71 ? -6.123 24.162 -54.635 1.00 62.91 71 THR A CA 1
ATOM 506 C C . THR A 1 71 ? -4.914 25.054 -54.376 1.00 62.91 71 THR A C 1
ATOM 508 O O . THR A 1 71 ? -4.039 24.658 -53.612 1.00 62.91 71 THR A O 1
ATOM 511 N N . GLU A 1 72 ? -4.872 26.268 -54.927 1.00 68.62 72 GLU A N 1
ATOM 512 C CA . GLU A 1 72 ? -3.787 27.223 -54.675 1.00 68.62 72 GLU A CA 1
ATOM 513 C C . GLU A 1 72 ? -3.747 27.633 -53.202 1.00 68.62 72 GLU A C 1
ATOM 515 O O . GLU A 1 72 ? -2.690 27.552 -52.586 1.00 68.62 72 GLU A O 1
ATOM 520 N N . ARG A 1 73 ? -4.893 27.958 -52.586 1.00 69.94 73 ARG A N 1
ATOM 521 C CA . ARG A 1 73 ? -4.973 28.280 -51.149 1.00 69.94 73 ARG A CA 1
ATOM 522 C C . ARG A 1 73 ? -4.547 27.107 -50.257 1.00 69.94 73 ARG A C 1
ATOM 524 O O . ARG A 1 73 ? -3.877 27.338 -49.255 1.00 69.94 73 ARG A O 1
ATOM 531 N N . LEU A 1 74 ? -4.887 25.866 -50.623 1.00 68.81 74 LEU A N 1
ATOM 532 C CA . LEU A 1 74 ? -4.432 24.664 -49.909 1.00 68.81 74 LEU A CA 1
ATOM 533 C C . LEU A 1 74 ? -2.918 24.440 -50.042 1.00 68.81 74 LEU A C 1
ATOM 535 O O . LEU A 1 74 ? -2.276 24.050 -49.068 1.00 68.81 74 LEU A O 1
ATOM 539 N N . LEU A 1 75 ? -2.337 24.703 -51.216 1.00 71.31 75 LEU A N 1
ATOM 540 C CA . LEU A 1 75 ? -0.887 24.640 -51.429 1.00 71.31 75 LEU A CA 1
ATOM 541 C C . LEU A 1 75 ? -0.159 25.750 -50.657 1.00 71.31 75 LEU A C 1
ATOM 543 O O . LEU A 1 75 ? 0.867 25.483 -50.040 1.00 71.31 75 LEU A O 1
ATOM 547 N N . ASP A 1 76 ? -0.722 26.958 -50.611 1.00 76.94 76 ASP A N 1
ATOM 548 C CA . ASP A 1 76 ? -0.206 28.092 -49.837 1.00 76.94 76 ASP A CA 1
ATOM 549 C C . ASP A 1 76 ? -0.250 27.815 -48.320 1.00 76.94 76 ASP A C 1
ATOM 551 O O . ASP A 1 76 ? 0.694 28.116 -47.586 1.00 76.94 76 ASP A O 1
ATOM 555 N N . GLU A 1 77 ? -1.324 27.186 -47.834 1.00 73.75 77 GLU A N 1
ATOM 556 C CA . GLU A 1 77 ? -1.460 26.763 -46.437 1.00 73.75 77 GLU A CA 1
ATOM 557 C C . GLU A 1 77 ? -0.493 25.617 -46.088 1.00 73.75 77 GLU A C 1
ATOM 559 O O . GLU A 1 77 ? 0.141 25.646 -45.029 1.00 73.75 77 GLU A O 1
ATOM 564 N N . GLN A 1 78 ? -0.292 24.652 -46.995 1.00 67.12 78 GLN A N 1
ATOM 565 C CA . GLN A 1 78 ? 0.743 23.624 -46.848 1.00 67.12 78 GLN A CA 1
ATOM 566 C C . GLN A 1 78 ? 2.155 24.223 -46.855 1.00 67.12 78 GLN A C 1
ATOM 568 O O . GLN A 1 78 ? 2.954 23.866 -45.992 1.00 67.12 78 GLN A O 1
ATOM 573 N N . ALA A 1 79 ? 2.456 25.170 -47.746 1.00 74.69 79 ALA A N 1
ATOM 574 C CA . ALA A 1 79 ? 3.752 25.845 -47.810 1.00 74.69 79 ALA A CA 1
ATOM 575 C C . ALA A 1 79 ? 4.057 26.610 -46.512 1.00 74.69 79 ALA A C 1
ATOM 577 O O . ALA A 1 79 ? 5.128 26.438 -45.934 1.00 74.69 79 ALA A O 1
ATOM 578 N N . ARG A 1 80 ? 3.090 27.368 -45.976 1.00 75.94 80 ARG A N 1
ATOM 579 C CA . ARG A 1 80 ? 3.219 28.050 -44.672 1.00 75.94 80 ARG A CA 1
ATOM 580 C C . ARG A 1 80 ? 3.383 27.067 -43.510 1.00 75.94 80 ARG A C 1
ATOM 582 O O . ARG A 1 80 ? 4.089 27.367 -42.547 1.00 75.94 80 ARG A O 1
ATOM 589 N N . ARG A 1 81 ? 2.755 25.888 -43.584 1.00 69.31 81 ARG A N 1
ATOM 590 C CA . ARG A 1 81 ? 2.898 24.822 -42.580 1.00 69.31 81 ARG A CA 1
ATOM 591 C C . ARG A 1 81 ? 4.275 24.156 -42.642 1.00 69.31 81 ARG A C 1
ATOM 593 O O . ARG A 1 81 ? 4.852 23.901 -41.588 1.00 69.31 81 ARG A O 1
ATOM 600 N N . ILE A 1 82 ? 4.814 23.934 -43.841 1.00 73.38 82 ILE A N 1
ATOM 601 C CA . ILE A 1 82 ? 6.188 23.458 -44.062 1.00 73.38 82 ILE A CA 1
ATOM 602 C C . ILE A 1 82 ? 7.185 24.498 -43.545 1.00 73.38 82 ILE A C 1
ATOM 604 O O . ILE A 1 82 ? 8.006 24.160 -42.703 1.00 73.38 82 ILE A O 1
ATOM 608 N N . GLU A 1 83 ? 7.053 25.771 -43.925 1.00 79.94 83 GLU A N 1
ATOM 609 C CA . GLU A 1 83 ? 7.937 26.843 -43.447 1.00 79.94 83 GLU A CA 1
ATOM 610 C C . GLU A 1 83 ? 7.872 27.001 -41.911 1.00 79.94 83 GLU A C 1
ATOM 612 O O . GLU A 1 83 ? 8.881 27.236 -41.245 1.00 79.94 83 GLU A O 1
ATOM 617 N N . GLY A 1 84 ? 6.690 26.817 -41.312 1.00 76.00 84 GLY A N 1
ATOM 618 C CA . GLY A 1 84 ? 6.517 26.756 -39.859 1.00 76.00 84 GLY A CA 1
ATOM 619 C C . GLY A 1 84 ? 7.300 25.609 -39.208 1.00 76.00 84 GLY A C 1
ATOM 620 O O . GLY A 1 84 ? 7.992 25.831 -38.212 1.00 76.00 84 GLY A O 1
ATOM 621 N N . LEU A 1 85 ? 7.240 24.409 -39.791 1.00 68.69 85 LEU A N 1
ATOM 622 C CA . LEU A 1 85 ? 7.999 23.236 -39.343 1.00 68.69 85 LEU A CA 1
ATOM 623 C C . LEU A 1 85 ? 9.510 23.410 -39.560 1.00 68.69 85 LEU A C 1
ATOM 625 O O . LEU A 1 85 ? 10.288 23.062 -38.679 1.00 68.69 85 LEU A O 1
ATOM 629 N N . GLU A 1 86 ? 9.945 24.004 -40.671 1.00 74.31 86 GLU A N 1
ATOM 630 C CA . GLU A 1 86 ? 11.356 24.313 -40.941 1.00 74.31 86 GLU A CA 1
ATOM 631 C C . GLU A 1 86 ? 11.921 25.322 -39.937 1.00 74.31 86 GLU A C 1
ATOM 633 O O . GLU A 1 86 ? 13.016 25.123 -39.409 1.00 74.31 86 GLU A O 1
ATOM 638 N N . ARG A 1 87 ? 11.162 26.374 -39.599 1.00 78.19 87 ARG A N 1
ATOM 639 C CA . ARG A 1 87 ? 11.533 27.334 -38.545 1.00 78.19 87 ARG A CA 1
ATOM 640 C C . ARG A 1 87 ? 11.636 26.650 -37.177 1.00 78.19 87 ARG A C 1
ATOM 642 O O . ARG A 1 87 ? 12.594 26.909 -36.449 1.00 78.19 87 ARG A O 1
ATOM 649 N N . GLN A 1 88 ? 10.703 25.752 -36.843 1.00 64.06 88 GLN A N 1
ATOM 650 C CA . GLN A 1 88 ? 10.749 24.957 -35.607 1.00 64.06 88 GLN A CA 1
ATOM 651 C C . GLN A 1 88 ? 11.961 24.015 -35.576 1.00 64.06 88 GLN A C 1
ATOM 653 O O . GLN A 1 88 ? 12.703 24.016 -34.595 1.00 64.06 88 GLN A O 1
ATOM 658 N N . LEU A 1 89 ? 12.227 23.278 -36.658 1.00 64.75 89 LEU A N 1
ATOM 659 C CA . LEU A 1 89 ? 13.402 22.413 -36.792 1.00 64.75 89 LEU A CA 1
ATOM 660 C C . LEU A 1 89 ? 14.701 23.218 -36.683 1.00 64.75 89 LEU A C 1
ATOM 662 O O . LEU A 1 89 ? 15.576 22.845 -35.910 1.00 64.75 89 LEU A O 1
ATOM 666 N N . ALA A 1 90 ? 14.813 24.367 -37.353 1.00 73.44 90 ALA A N 1
ATOM 667 C CA . ALA A 1 90 ? 15.976 25.248 -37.251 1.00 73.44 90 ALA A CA 1
ATOM 668 C C . ALA A 1 90 ? 16.175 25.811 -35.830 1.00 73.44 90 ALA A C 1
ATOM 670 O O . ALA A 1 90 ? 17.315 25.975 -35.380 1.00 73.44 90 ALA A O 1
ATOM 671 N N . GLN A 1 91 ? 15.089 26.086 -35.101 1.00 69.69 91 GLN A N 1
ATOM 672 C CA . GLN A 1 91 ? 15.134 26.513 -33.702 1.00 69.69 91 GLN A CA 1
ATOM 673 C C . GLN A 1 91 ? 15.590 25.369 -32.781 1.00 69.69 91 GLN A C 1
ATOM 675 O O . GLN A 1 91 ? 16.497 25.576 -31.975 1.00 69.69 91 GLN A O 1
ATOM 680 N N . ILE A 1 92 ? 15.062 24.154 -32.960 1.00 66.75 92 ILE A N 1
ATOM 681 C CA . ILE A 1 92 ? 15.502 22.945 -32.244 1.00 66.75 92 ILE A CA 1
ATOM 682 C C . ILE A 1 92 ? 16.981 22.653 -32.545 1.00 66.75 92 ILE A C 1
ATOM 684 O O . ILE A 1 92 ? 17.770 22.493 -31.619 1.00 66.75 92 ILE A O 1
ATOM 688 N N . THR A 1 93 ? 17.413 22.682 -33.811 1.00 64.62 93 THR A N 1
ATOM 689 C CA . THR A 1 93 ? 18.822 22.498 -34.205 1.00 64.62 93 THR A CA 1
ATOM 690 C C . THR A 1 93 ? 19.743 23.558 -33.595 1.00 64.62 93 THR A C 1
ATOM 692 O O . THR A 1 93 ? 20.861 23.237 -33.192 1.00 64.62 93 THR A O 1
ATOM 695 N N . ARG A 1 94 ? 19.297 24.818 -33.466 1.00 71.56 94 ARG A N 1
ATOM 696 C CA . ARG A 1 94 ? 20.055 25.847 -32.732 1.00 71.56 94 ARG A CA 1
ATOM 697 C C . ARG A 1 94 ? 20.167 25.529 -31.243 1.00 71.56 94 ARG A C 1
ATOM 699 O O . ARG A 1 94 ? 21.251 25.703 -30.698 1.00 71.56 94 ARG A O 1
ATOM 706 N N . VAL A 1 95 ? 19.104 25.042 -30.601 1.00 67.19 95 VAL A N 1
ATOM 707 C CA . VAL A 1 95 ? 19.132 24.635 -29.183 1.00 67.19 95 VAL A CA 1
ATOM 708 C C . VAL A 1 95 ? 20.040 23.418 -28.971 1.00 67.19 95 VAL A C 1
ATOM 710 O O . VAL A 1 95 ? 20.863 23.443 -28.057 1.00 67.19 95 VAL A O 1
ATOM 713 N N . MET A 1 96 ? 19.988 22.399 -29.837 1.00 56.38 96 MET A N 1
ATOM 714 C CA . MET A 1 96 ? 20.887 21.234 -29.765 1.00 56.38 96 MET A CA 1
ATOM 715 C C . MET A 1 96 ? 22.361 21.637 -29.930 1.00 56.38 96 MET A C 1
ATOM 717 O O . MET A 1 96 ? 23.209 21.235 -29.135 1.00 56.38 96 MET A O 1
ATOM 721 N N . ARG A 1 97 ? 22.678 22.531 -30.874 1.00 65.94 97 ARG A N 1
ATOM 722 C CA . ARG A 1 97 ? 24.046 23.056 -31.036 1.00 65.94 97 ARG A CA 1
ATOM 723 C C . ARG A 1 97 ? 24.500 23.927 -29.869 1.00 65.94 97 ARG A C 1
ATOM 725 O O . ARG A 1 97 ? 25.624 23.772 -29.405 1.00 65.94 97 ARG A O 1
ATOM 732 N N . ALA A 1 98 ? 23.641 24.818 -29.373 1.00 67.81 98 ALA A N 1
ATOM 733 C CA . ALA A 1 98 ? 23.969 25.716 -28.264 1.00 67.81 98 ALA A CA 1
ATOM 734 C C . ALA A 1 98 ? 24.125 24.987 -26.916 1.00 67.81 98 ALA A C 1
ATOM 736 O O . ALA A 1 98 ? 24.893 25.436 -26.070 1.00 67.81 98 ALA A O 1
ATOM 737 N N . SER A 1 99 ? 23.437 23.856 -26.729 1.00 59.06 99 SER A N 1
ATOM 738 C CA . SER A 1 99 ? 23.587 22.974 -25.560 1.00 59.06 99 SER A CA 1
ATOM 739 C C . SER A 1 99 ? 24.735 21.962 -25.689 1.00 59.06 99 SER A C 1
ATOM 741 O O . SER A 1 99 ? 25.023 21.249 -24.730 1.00 59.06 99 SER A O 1
ATOM 743 N N . GLY A 1 100 ? 25.407 21.890 -26.845 1.00 59.19 100 GLY A N 1
ATOM 744 C CA . GLY A 1 100 ? 26.465 20.909 -27.106 1.00 59.19 100 GLY A CA 1
ATOM 745 C C . GLY A 1 100 ? 25.959 19.476 -27.319 1.00 59.19 100 GLY A C 1
ATOM 746 O O . GLY A 1 100 ? 26.757 18.544 -27.301 1.00 59.19 100 GLY A O 1
ATOM 747 N N . LEU A 1 101 ? 24.658 19.271 -27.546 1.00 61.34 101 LEU A N 1
ATOM 748 C CA . LEU A 1 101 ? 24.073 17.942 -27.764 1.00 61.34 101 LEU A CA 1
ATOM 749 C C . LEU A 1 101 ? 24.727 17.206 -28.947 1.00 61.34 101 LEU A C 1
ATOM 751 O O . LEU A 1 101 ? 25.037 16.023 -28.825 1.00 61.34 101 LEU A O 1
ATOM 755 N N . ASP A 1 102 ? 25.047 17.923 -30.031 1.00 58.59 102 ASP A N 1
ATOM 756 C CA . ASP A 1 102 ? 25.777 17.393 -31.195 1.00 58.59 102 ASP A CA 1
ATOM 757 C C . ASP A 1 102 ? 27.158 16.798 -30.813 1.00 58.59 102 ASP A C 1
ATOM 759 O O . ASP A 1 102 ? 27.613 15.851 -31.453 1.00 58.59 102 ASP A O 1
ATOM 763 N N . THR A 1 103 ? 27.832 17.309 -29.768 1.00 58.34 103 THR A N 1
ATOM 764 C CA . THR A 1 103 ? 29.126 16.771 -29.289 1.00 58.34 103 THR A CA 1
ATOM 765 C C . THR A 1 103 ? 28.972 15.710 -28.199 1.00 58.34 103 THR A C 1
ATOM 767 O O . THR A 1 103 ? 29.870 14.888 -28.019 1.00 58.34 103 THR A O 1
ATOM 770 N N . ALA A 1 104 ? 27.832 15.682 -27.505 1.00 56.16 104 ALA A N 1
ATOM 771 C CA . ALA A 1 104 ? 27.467 14.625 -26.566 1.00 56.16 104 ALA A CA 1
ATOM 772 C C . ALA A 1 104 ? 26.893 13.375 -27.260 1.00 56.16 104 ALA A C 1
ATOM 774 O O . ALA A 1 104 ? 26.918 12.296 -26.671 1.00 56.16 104 ALA A O 1
ATOM 775 N N . ALA A 1 105 ? 26.413 13.485 -28.505 1.00 58.00 105 ALA A N 1
ATOM 776 C CA . ALA A 1 105 ? 25.762 12.400 -29.243 1.00 58.00 105 ALA A CA 1
ATOM 777 C C . ALA A 1 105 ? 26.507 11.040 -29.214 1.00 58.00 105 ALA A C 1
ATOM 779 O O . ALA A 1 105 ? 25.837 10.042 -28.953 1.00 58.00 105 ALA A O 1
ATOM 780 N N . PRO A 1 106 ? 27.851 10.950 -29.363 1.00 58.81 106 PRO A N 1
ATOM 781 C CA . PRO A 1 106 ? 28.572 9.669 -29.287 1.00 58.81 106 PRO A CA 1
ATOM 782 C C . PRO A 1 106 ? 28.626 9.048 -27.881 1.00 58.81 106 PRO A C 1
ATOM 784 O O . PRO A 1 106 ? 28.839 7.848 -27.741 1.00 58.81 106 PRO A O 1
ATOM 787 N N . LEU A 1 107 ? 28.465 9.860 -26.830 1.00 59.25 107 LEU A N 1
ATOM 788 C CA . LEU A 1 107 ? 28.347 9.392 -25.444 1.00 59.25 107 LEU A CA 1
ATOM 789 C C . LEU A 1 107 ? 26.901 8.976 -25.140 1.00 59.25 107 LEU A C 1
ATOM 791 O O . LEU A 1 107 ? 26.667 8.013 -24.417 1.00 59.25 107 LEU A O 1
ATOM 795 N N . LEU A 1 108 ? 25.936 9.687 -25.726 1.00 55.06 108 LEU A N 1
ATOM 796 C CA . LEU A 1 108 ? 24.502 9.453 -25.571 1.00 55.06 108 LEU A CA 1
ATOM 797 C C . LEU A 1 108 ? 23.990 8.236 -26.355 1.00 55.06 108 LEU A C 1
ATOM 799 O O . LEU A 1 108 ? 22.986 7.650 -25.956 1.00 55.06 108 LEU A O 1
ATOM 803 N N . SER A 1 109 ? 24.674 7.828 -27.428 1.00 59.44 109 SER A N 1
ATOM 804 C CA . SER A 1 109 ? 24.396 6.583 -28.158 1.00 59.44 109 SER A CA 1
ATOM 805 C C . SER A 1 109 ? 24.917 5.322 -27.459 1.00 59.44 109 SER A C 1
ATOM 807 O O . SER A 1 109 ? 24.480 4.230 -27.805 1.00 59.44 109 SER A O 1
ATOM 809 N N . GLY A 1 110 ? 25.841 5.467 -26.501 1.00 56.94 110 GLY A N 1
ATOM 810 C CA . GLY A 1 110 ? 26.532 4.354 -25.845 1.00 56.94 110 GLY A CA 1
ATOM 811 C C . GLY A 1 110 ? 27.548 3.618 -26.744 1.00 56.94 110 GLY A C 1
ATOM 812 O O . GLY A 1 110 ? 27.622 3.870 -27.952 1.00 56.94 110 GLY A O 1
ATOM 813 N N . PRO A 1 111 ? 28.380 2.726 -26.169 1.00 58.94 111 PRO A N 1
ATOM 814 C CA . PRO A 1 111 ? 29.171 1.763 -26.934 1.00 58.94 111 PRO A CA 1
ATOM 815 C C . PRO A 1 111 ? 28.286 0.759 -27.707 1.00 58.94 111 PRO A C 1
ATOM 817 O O . PRO A 1 111 ? 27.155 0.482 -27.308 1.00 58.94 111 PRO A O 1
ATOM 820 N N . PRO A 1 112 ? 28.790 0.155 -28.801 1.00 55.09 112 PRO A N 1
ATOM 821 C CA . PRO A 1 112 ? 28.028 -0.826 -29.571 1.00 55.09 112 PRO A CA 1
ATOM 822 C C . PRO A 1 112 ? 27.681 -2.050 -28.710 1.00 55.09 112 PRO A C 1
ATOM 824 O O . PRO A 1 112 ? 28.572 -2.780 -28.276 1.00 55.09 112 PRO A O 1
ATOM 827 N N . GLY A 1 113 ? 26.383 -2.270 -28.483 1.00 57.88 113 GLY A N 1
ATOM 828 C CA . GLY A 1 113 ? 25.853 -3.356 -27.652 1.00 57.88 113 GLY A CA 1
ATOM 829 C C . GLY A 1 113 ? 25.235 -2.916 -26.318 1.00 57.88 113 GLY A C 1
ATOM 830 O O . GLY A 1 113 ? 24.613 -3.746 -25.665 1.00 57.88 113 GLY A O 1
ATOM 831 N N . SER A 1 114 ? 25.350 -1.642 -25.924 1.00 59.31 114 SER A N 1
ATOM 832 C CA . SER A 1 114 ? 24.539 -1.058 -24.842 1.00 59.31 114 SER A CA 1
ATOM 833 C C . SER A 1 114 ? 23.340 -0.290 -25.396 1.00 59.31 114 SER A C 1
ATOM 835 O O . SER A 1 114 ? 23.410 0.240 -26.506 1.00 59.31 114 SER A O 1
ATOM 837 N N . GLU A 1 115 ? 22.287 -0.132 -24.598 1.00 63.78 115 GLU A N 1
ATOM 838 C CA . GLU A 1 115 ? 21.208 0.803 -24.923 1.00 63.78 115 GLU A CA 1
ATOM 839 C C . GLU A 1 115 ? 21.690 2.267 -24.895 1.00 63.78 115 GLU A C 1
ATOM 841 O O . GLU A 1 115 ? 22.507 2.634 -24.041 1.00 63.78 115 GLU A O 1
ATOM 846 N N . PRO A 1 116 ? 21.190 3.133 -25.797 1.00 74.00 116 PRO A N 1
ATOM 847 C CA . PRO A 1 116 ? 21.472 4.563 -25.752 1.00 74.00 116 PRO A CA 1
ATOM 848 C C . PRO A 1 116 ? 20.984 5.201 -24.447 1.00 74.00 116 PRO A C 1
ATOM 850 O O . PRO A 1 116 ? 19.849 4.987 -24.025 1.00 74.00 116 PRO A O 1
ATOM 853 N N . LEU A 1 117 ? 21.790 6.093 -23.865 1.00 68.69 117 LEU A N 1
ATOM 854 C CA . LEU A 1 117 ? 21.413 6.855 -22.667 1.00 68.69 117 LEU A CA 1
ATOM 855 C C . LEU A 1 117 ? 20.173 7.734 -22.892 1.00 68.69 117 LEU A C 1
ATOM 857 O O . LEU A 1 117 ? 19.453 8.034 -21.948 1.00 68.69 117 LEU A O 1
ATOM 861 N N . LEU A 1 118 ? 19.899 8.149 -24.135 1.00 69.25 118 LEU A N 1
ATOM 862 C CA . LEU A 1 118 ? 18.660 8.863 -24.471 1.00 69.25 118 LEU A CA 1
ATOM 863 C C . LEU A 1 118 ? 17.422 7.956 -24.448 1.00 69.25 118 LEU A C 1
ATOM 865 O O . LEU A 1 118 ? 16.342 8.444 -24.118 1.00 69.25 118 LEU A O 1
ATOM 869 N N . THR A 1 119 ? 17.571 6.666 -24.763 1.00 71.50 119 THR A N 1
ATOM 870 C CA . THR A 1 119 ? 16.487 5.679 -24.664 1.00 71.50 119 THR A CA 1
ATOM 871 C C . THR A 1 119 ? 16.156 5.438 -23.197 1.00 71.50 119 THR A C 1
ATOM 873 O O . THR A 1 119 ? 15.036 5.716 -22.777 1.00 71.50 119 THR A O 1
ATOM 876 N N . THR A 1 120 ? 17.156 5.068 -22.391 1.00 71.00 120 THR A N 1
ATOM 877 C CA . THR A 1 120 ? 16.951 4.736 -20.974 1.00 71.00 120 THR A CA 1
ATOM 878 C C . THR A 1 120 ? 16.469 5.935 -20.150 1.00 71.00 120 THR A C 1
ATOM 880 O O . THR A 1 120 ? 15.575 5.788 -19.319 1.00 71.00 120 THR A O 1
ATOM 883 N N . LEU A 1 121 ? 16.962 7.154 -20.418 1.00 71.81 121 LEU A N 1
ATOM 884 C CA . LEU A 1 121 ? 16.403 8.375 -19.819 1.00 71.81 121 LEU A CA 1
ATOM 885 C C . LEU A 1 121 ? 14.960 8.634 -20.279 1.00 71.81 121 LEU A C 1
ATOM 887 O O . LEU A 1 121 ? 14.113 8.986 -19.459 1.00 71.81 121 LEU A O 1
ATOM 891 N N . GLY A 1 122 ? 14.660 8.464 -21.571 1.00 73.00 122 GLY A N 1
ATOM 892 C CA . GLY A 1 122 ? 13.309 8.638 -22.114 1.00 73.00 122 GLY A CA 1
ATOM 893 C C . GLY A 1 122 ? 12.295 7.680 -21.483 1.00 73.00 122 GLY A C 1
ATOM 894 O O . GLY A 1 122 ? 11.189 8.090 -21.130 1.00 73.00 122 GLY A O 1
ATOM 895 N N . GLU A 1 123 ? 12.697 6.431 -21.266 1.00 77.81 123 GLU A N 1
ATOM 896 C CA . GLU A 1 123 ? 11.899 5.395 -20.609 1.00 77.81 123 GLU A CA 1
ATOM 897 C C . GLU A 1 123 ? 11.726 5.664 -19.113 1.00 77.81 123 GLU A C 1
ATOM 899 O O . GLU A 1 123 ? 10.602 5.593 -18.619 1.00 77.81 123 GLU A O 1
ATOM 904 N N . GLN A 1 124 ? 12.777 6.085 -18.402 1.00 71.94 124 GLN A N 1
ATOM 905 C CA . GLN A 1 124 ? 12.667 6.528 -17.006 1.00 71.94 124 GLN A CA 1
ATOM 906 C C . GLN A 1 124 ? 11.680 7.696 -16.853 1.00 71.94 124 GLN A C 1
ATOM 908 O O . GLN A 1 124 ? 10.825 7.668 -15.964 1.00 71.94 124 GLN A O 1
ATOM 913 N N . TYR A 1 125 ? 11.730 8.696 -17.743 1.00 74.50 125 TYR A N 1
ATOM 914 C CA . TYR A 1 125 ? 10.753 9.790 -17.762 1.00 74.50 125 TYR A CA 1
ATOM 915 C C . TYR A 1 125 ? 9.331 9.302 -18.083 1.00 74.50 125 TYR A C 1
ATOM 917 O O . TYR A 1 125 ? 8.380 9.735 -17.429 1.00 74.50 125 TYR A O 1
ATOM 925 N N . ALA A 1 126 ? 9.163 8.388 -19.044 1.00 76.44 126 ALA A N 1
ATOM 926 C CA . ALA A 1 126 ? 7.856 7.843 -19.412 1.00 76.44 126 ALA A CA 1
ATOM 927 C C . ALA A 1 126 ? 7.232 6.997 -18.286 1.00 76.44 126 ALA A C 1
ATOM 929 O O . ALA A 1 126 ? 6.054 7.166 -17.965 1.00 76.44 126 ALA A O 1
ATOM 930 N N . THR A 1 127 ? 8.012 6.123 -17.648 1.00 72.75 127 THR A N 1
ATOM 931 C CA . THR A 1 127 ? 7.573 5.301 -16.512 1.00 72.75 127 THR A CA 1
ATOM 932 C C . THR A 1 127 ? 7.252 6.169 -15.298 1.00 72.75 127 THR A C 1
ATOM 934 O O . THR A 1 127 ? 6.214 5.968 -14.667 1.00 72.75 127 THR A O 1
ATOM 937 N N . ARG A 1 128 ? 8.050 7.210 -15.026 1.00 74.44 128 ARG A N 1
ATOM 938 C CA . ARG A 1 128 ? 7.739 8.196 -13.985 1.00 74.44 128 ARG A CA 1
ATOM 939 C C . ARG A 1 128 ? 6.434 8.951 -14.263 1.00 74.44 128 ARG A C 1
ATOM 941 O O . ARG A 1 128 ? 5.630 9.102 -13.349 1.00 74.44 128 ARG A O 1
ATOM 948 N N . ALA A 1 129 ? 6.189 9.389 -15.498 1.00 78.62 129 ALA A N 1
ATOM 949 C CA . ALA A 1 129 ? 4.942 10.068 -15.857 1.00 78.62 129 ALA A CA 1
ATOM 950 C C . ALA A 1 129 ? 3.715 9.152 -15.671 1.00 78.62 129 ALA A C 1
ATOM 952 O O . ALA A 1 129 ? 2.712 9.570 -15.092 1.00 78.62 129 ALA A O 1
ATOM 953 N N . ARG A 1 130 ? 3.818 7.876 -16.076 1.00 79.25 130 ARG A N 1
ATOM 954 C CA . ARG A 1 130 ? 2.789 6.848 -15.818 1.00 79.25 130 ARG A CA 1
ATOM 955 C C . ARG A 1 130 ? 2.576 6.604 -14.321 1.00 79.25 130 ARG A C 1
ATOM 957 O O . ARG A 1 130 ? 1.444 6.386 -13.897 1.00 79.25 130 ARG A O 1
ATOM 964 N N . PHE A 1 131 ? 3.637 6.652 -13.512 1.00 80.62 131 PHE A N 1
ATOM 965 C CA . PHE A 1 131 ? 3.522 6.535 -12.059 1.00 80.62 131 PHE A CA 1
ATOM 966 C C . PHE A 1 131 ? 2.807 7.736 -11.437 1.00 80.62 131 PHE A C 1
ATOM 968 O O . PHE A 1 131 ? 1.908 7.550 -10.622 1.00 80.62 131 PHE A O 1
ATOM 975 N N . GLU A 1 132 ? 3.170 8.961 -11.821 1.00 82.06 132 GLU A N 1
ATOM 976 C CA . GLU A 1 132 ? 2.536 10.180 -11.307 1.00 82.06 132 GLU A CA 1
ATOM 977 C C . GLU A 1 132 ? 1.038 10.227 -11.686 1.00 82.06 132 GLU A C 1
ATOM 979 O O . GLU A 1 132 ? 0.207 10.538 -10.830 1.00 82.06 132 GLU A O 1
ATOM 984 N N . GLU A 1 133 ? 0.667 9.781 -12.894 1.00 84.06 133 GLU A N 1
ATOM 985 C CA . GLU A 1 133 ? -0.735 9.575 -13.292 1.00 84.06 133 GLU A CA 1
ATOM 986 C C . GLU A 1 133 ? -1.431 8.475 -12.462 1.00 84.06 133 GLU A C 1
ATOM 988 O O . GLU A 1 133 ? -2.529 8.682 -11.940 1.00 84.06 133 GLU A O 1
ATOM 993 N N . SER A 1 134 ? -0.797 7.309 -12.293 1.00 83.94 134 SER A N 1
ATOM 994 C CA . SER A 1 134 ? -1.326 6.206 -11.476 1.00 83.94 134 SER A CA 1
ATOM 995 C C . SER A 1 134 ? -1.583 6.647 -10.031 1.00 83.94 134 SER A C 1
ATOM 997 O O . SER A 1 134 ? -2.658 6.410 -9.478 1.00 83.94 134 SER A O 1
ATOM 999 N N . ARG A 1 135 ? -0.638 7.386 -9.439 1.00 84.25 135 ARG A N 1
ATOM 1000 C CA . ARG A 1 135 ? -0.733 7.953 -8.090 1.00 84.25 135 ARG A CA 1
ATOM 1001 C C . ARG A 1 135 ? -1.877 8.957 -7.961 1.00 84.25 135 ARG A C 1
ATOM 1003 O O . ARG A 1 135 ? -2.541 8.969 -6.922 1.00 84.25 135 ARG A O 1
ATOM 1010 N N . GLN A 1 136 ? -2.162 9.753 -8.995 1.00 86.94 136 GLN A N 1
ATOM 1011 C CA . GLN A 1 136 ? -3.347 10.613 -9.006 1.00 86.94 136 GLN A CA 1
ATOM 1012 C C . GLN A 1 136 ? -4.633 9.769 -8.988 1.00 86.94 136 GLN A C 1
ATOM 1014 O O . GLN A 1 136 ? -5.462 9.955 -8.099 1.00 86.94 136 GLN A O 1
ATOM 1019 N N . ARG A 1 137 ? -4.762 8.774 -9.878 1.00 88.00 137 ARG A N 1
ATOM 1020 C CA . ARG A 1 137 ? -5.932 7.868 -9.932 1.00 88.00 137 ARG A CA 1
ATOM 1021 C C . ARG A 1 137 ? -6.131 7.061 -8.638 1.00 88.00 137 ARG A C 1
ATOM 1023 O O . ARG A 1 137 ? -7.257 6.726 -8.275 1.00 88.00 137 ARG A O 1
ATOM 1030 N N . LEU A 1 138 ? -5.049 6.715 -7.939 1.00 88.50 138 LEU A N 1
ATOM 1031 C CA . LEU A 1 138 ? -5.081 6.093 -6.609 1.00 88.50 138 LEU A CA 1
ATOM 1032 C C . LEU A 1 138 ? -5.554 7.088 -5.535 1.00 88.50 138 LEU A C 1
ATOM 1034 O O . LEU A 1 138 ? -6.397 6.743 -4.713 1.00 88.50 138 LEU A O 1
ATOM 1038 N N . SER A 1 139 ? -5.085 8.339 -5.575 1.00 88.06 139 SER A N 1
ATOM 1039 C CA . SER A 1 139 ? -5.492 9.399 -4.634 1.00 88.06 139 SER A CA 1
ATOM 1040 C C . SER A 1 139 ? -6.966 9.802 -4.799 1.00 88.06 139 SER A C 1
ATOM 1042 O O . SER A 1 139 ? -7.663 10.043 -3.814 1.00 88.06 139 SER A O 1
ATOM 1044 N N . GLU A 1 140 ? -7.472 9.821 -6.034 1.00 90.62 140 GLU A N 1
ATOM 1045 C CA . GLU A 1 140 ? -8.891 10.049 -6.336 1.00 90.62 140 GLU A CA 1
ATOM 1046 C C . GLU A 1 140 ? -9.774 8.917 -5.785 1.00 90.62 140 GLU A C 1
ATOM 1048 O O . GLU A 1 140 ? -10.814 9.180 -5.180 1.00 90.62 140 GLU A O 1
ATOM 1053 N N . ARG A 1 141 ? -9.335 7.656 -5.902 1.00 88.25 141 ARG A N 1
ATOM 1054 C CA . ARG A 1 141 ? -10.038 6.503 -5.311 1.00 88.25 141 ARG A CA 1
ATOM 1055 C C . ARG A 1 141 ? -9.953 6.479 -3.781 1.00 88.25 141 ARG A C 1
ATOM 1057 O O . ARG A 1 141 ? -10.957 6.201 -3.132 1.00 88.25 141 ARG A O 1
ATOM 1064 N N . ALA A 1 142 ? -8.829 6.885 -3.190 1.00 90.88 142 ALA A N 1
ATOM 1065 C CA . ALA A 1 142 ? -8.704 7.104 -1.745 1.00 90.88 142 ALA A CA 1
ATOM 1066 C C . ALA A 1 142 ? -9.685 8.175 -1.221 1.00 90.88 142 ALA A C 1
ATOM 1068 O O . ALA A 1 142 ? -10.267 8.033 -0.146 1.00 90.88 142 ALA A O 1
ATOM 1069 N N . ALA A 1 143 ? -9.913 9.251 -1.983 1.00 91.88 143 ALA A N 1
ATOM 1070 C CA . ALA A 1 143 ? -10.933 10.247 -1.650 1.00 91.88 143 ALA A CA 1
ATOM 1071 C C . ALA A 1 143 ? -12.359 9.665 -1.727 1.00 91.88 143 ALA A C 1
ATOM 1073 O O . ALA A 1 143 ? -13.154 9.892 -0.818 1.00 91.88 143 ALA A O 1
ATOM 1074 N N . GLN A 1 144 ? -12.663 8.858 -2.751 1.00 92.88 144 GLN A N 1
ATOM 1075 C CA . GLN A 1 144 ? -13.955 8.166 -2.880 1.00 92.88 144 GLN A CA 1
ATOM 1076 C C . GLN A 1 144 ? -14.212 7.183 -1.727 1.00 92.88 144 GLN A C 1
ATOM 1078 O O . GLN A 1 144 ? -15.332 7.110 -1.227 1.00 92.88 144 GLN A O 1
ATOM 1083 N N . MET A 1 145 ? -13.196 6.446 -1.264 1.00 93.56 145 MET A N 1
ATOM 1084 C CA . MET A 1 145 ? -13.370 5.519 -0.139 1.00 93.56 145 MET A CA 1
ATOM 1085 C C . MET A 1 145 ? -13.549 6.247 1.203 1.00 93.56 145 MET A C 1
ATOM 1087 O O . MET A 1 145 ? -14.407 5.847 1.984 1.00 93.56 145 MET A O 1
ATOM 1091 N N . ARG A 1 146 ? -12.857 7.371 1.445 1.00 92.31 146 ARG A N 1
ATOM 1092 C CA . ARG A 1 146 ? -13.131 8.223 2.624 1.00 92.31 146 ARG A CA 1
ATOM 1093 C C . ARG A 1 146 ? -14.529 8.842 2.591 1.00 92.31 146 ARG A C 1
ATOM 1095 O O . ARG A 1 146 ? -15.189 8.902 3.622 1.00 92.31 146 ARG A O 1
ATOM 1102 N N . GLN A 1 147 ? -15.011 9.246 1.415 1.00 94.56 147 GLN A N 1
ATOM 1103 C CA . GLN A 1 147 ? -16.397 9.691 1.243 1.00 94.56 147 GLN A CA 1
ATOM 1104 C C . GLN A 1 147 ? -17.394 8.560 1.557 1.00 94.56 147 GLN A C 1
ATOM 1106 O O . GLN A 1 147 ? -18.413 8.803 2.198 1.00 94.56 147 GLN A O 1
ATOM 1111 N N . ARG A 1 148 ? -17.071 7.312 1.194 1.00 93.69 148 ARG A N 1
ATOM 1112 C CA . ARG A 1 148 ? -17.875 6.131 1.540 1.00 93.69 148 ARG A CA 1
ATOM 1113 C C . ARG A 1 148 ? -17.882 5.838 3.045 1.00 93.69 148 ARG A C 1
ATOM 1115 O O . ARG A 1 148 ? -18.944 5.515 3.570 1.00 93.69 148 ARG A O 1
ATOM 1122 N N . ASP A 1 149 ? -16.755 5.982 3.746 1.00 95.00 149 ASP A N 1
ATOM 1123 C CA . ASP A 1 149 ? -16.713 5.891 5.218 1.00 95.00 149 ASP A CA 1
ATOM 1124 C C . ASP A 1 149 ? -17.616 6.977 5.849 1.00 95.00 149 ASP A C 1
ATOM 1126 O O . ASP A 1 149 ? -18.415 6.678 6.736 1.00 95.00 149 ASP A O 1
ATOM 1130 N N . LEU A 1 150 ? -17.570 8.222 5.349 1.00 96.31 150 LEU A N 1
ATOM 1131 C CA . LEU A 1 150 ? -18.446 9.315 5.802 1.00 96.31 150 LEU A CA 1
ATOM 1132 C C . LEU A 1 150 ? -19.938 9.026 5.564 1.00 96.31 150 LEU A C 1
ATOM 1134 O O . LEU A 1 150 ? -20.761 9.294 6.438 1.00 96.31 150 LEU A O 1
ATOM 1138 N N . GLU A 1 151 ? -20.296 8.463 4.412 1.00 96.56 151 GLU A N 1
ATOM 1139 C CA . GLU A 1 151 ? -21.674 8.069 4.086 1.00 96.56 151 GLU A CA 1
ATOM 1140 C C . GLU A 1 151 ? -22.163 6.865 4.907 1.00 96.56 151 GLU A C 1
ATOM 1142 O O . GLU A 1 151 ? -23.354 6.768 5.199 1.00 96.56 151 GLU A O 1
ATOM 1147 N N . THR A 1 152 ? -21.255 5.968 5.306 1.00 95.25 152 THR A N 1
ATOM 1148 C CA . THR A 1 152 ? -21.575 4.738 6.050 1.00 95.25 152 THR A CA 1
ATOM 1149 C C . THR A 1 152 ? -21.723 4.990 7.552 1.00 95.25 152 THR A C 1
ATOM 1151 O O . THR A 1 152 ? -22.665 4.492 8.165 1.00 95.25 152 THR A O 1
ATOM 1154 N N . TYR A 1 153 ? -20.816 5.771 8.151 1.00 94.94 153 TYR A N 1
ATOM 1155 C CA . TYR A 1 153 ? -20.778 6.011 9.601 1.00 94.94 153 TYR A CA 1
ATOM 1156 C C . TYR A 1 153 ? -21.363 7.370 10.020 1.00 94.94 153 TYR A C 1
ATOM 1158 O O . TYR A 1 153 ? -21.685 7.574 11.189 1.00 94.94 153 TYR A O 1
ATOM 1166 N N . GLY A 1 154 ? -21.538 8.306 9.083 1.00 96.31 154 GLY A N 1
ATOM 1167 C CA . GLY A 1 154 ? -22.008 9.658 9.372 1.00 96.31 154 GLY A CA 1
ATOM 1168 C C . GLY A 1 154 ? -20.943 10.554 10.015 1.00 96.31 154 GLY A C 1
ATOM 1169 O O . GLY A 1 154 ? -19.871 10.118 10.430 1.00 96.31 154 GLY A O 1
ATOM 1170 N N . GLN A 1 155 ? -21.241 11.854 10.093 1.00 95.81 155 GLN A N 1
ATOM 1171 C CA . GLN A 1 155 ? -20.253 12.905 10.376 1.00 95.81 155 GLN A CA 1
ATOM 1172 C C . GLN A 1 155 ? -19.484 12.738 11.701 1.00 95.81 155 GLN A C 1
ATOM 1174 O O . GLN A 1 155 ? -18.291 13.041 11.746 1.00 95.81 155 GLN A O 1
ATOM 1179 N N . SER A 1 156 ? -20.148 12.286 12.772 1.00 94.31 156 SER A N 1
ATOM 1180 C CA . SER A 1 156 ? -19.558 12.155 14.113 1.00 94.31 156 SER A CA 1
ATOM 1181 C C . SER A 1 156 ? -18.576 10.992 14.211 1.00 94.31 156 SER A C 1
ATOM 1183 O O . SER A 1 156 ? -17.444 11.170 14.660 1.00 94.31 156 SER A O 1
ATOM 1185 N N . ASP A 1 157 ? -18.993 9.810 13.763 1.00 94.81 157 ASP A N 1
ATOM 1186 C CA . ASP A 1 157 ? -18.151 8.621 13.803 1.00 94.81 157 ASP A CA 1
ATOM 1187 C C . ASP A 1 157 ? -17.063 8.681 12.735 1.00 94.81 157 ASP A C 1
ATOM 1189 O O . ASP A 1 157 ? -15.934 8.315 13.033 1.00 94.81 157 ASP A O 1
ATOM 1193 N N . PHE A 1 158 ? -17.326 9.268 11.561 1.00 95.88 158 PHE A N 1
ATOM 1194 C CA . PHE A 1 158 ? -16.290 9.559 10.566 1.00 95.88 158 PHE A CA 1
ATOM 1195 C C . PHE A 1 158 ? -15.189 10.484 11.104 1.00 95.88 158 PHE A C 1
ATOM 1197 O O . PHE A 1 158 ? -14.006 10.234 10.860 1.00 95.88 158 PHE A O 1
ATOM 1204 N N . GLN A 1 159 ? -15.541 11.533 11.860 1.00 96.12 159 GLN A N 1
ATOM 1205 C CA . GLN A 1 159 ? -14.536 12.384 12.501 1.00 96.12 159 GLN A CA 1
ATOM 1206 C C . GLN A 1 159 ? -13.707 11.578 13.512 1.00 96.12 159 GLN A C 1
ATOM 1208 O O . GLN A 1 159 ? -12.480 11.616 13.455 1.00 96.12 159 GLN A O 1
ATOM 1213 N N . ARG A 1 160 ? -14.351 10.794 14.383 1.00 95.75 160 ARG A N 1
ATOM 1214 C CA . ARG A 1 160 ? -13.660 9.957 15.379 1.00 95.75 160 ARG A CA 1
ATOM 1215 C C . ARG A 1 160 ? -12.754 8.900 14.737 1.00 95.75 160 ARG A C 1
ATOM 1217 O O . ARG A 1 160 ? -11.631 8.700 15.186 1.00 95.75 160 ARG A O 1
ATOM 1224 N N . LEU A 1 161 ? -13.220 8.255 13.673 1.00 95.06 161 LEU A N 1
ATOM 1225 C CA . LEU A 1 161 ? -12.479 7.314 12.830 1.00 95.06 161 LEU A CA 1
ATOM 1226 C C . LEU A 1 161 ? -11.277 7.990 12.153 1.00 95.06 161 LEU A C 1
ATOM 1228 O O . LEU A 1 161 ? -10.205 7.395 12.080 1.00 95.06 161 LEU A O 1
ATOM 1232 N N . THR A 1 162 ? -11.417 9.249 11.731 1.00 93.88 162 THR A N 1
ATOM 1233 C CA . THR A 1 162 ? -10.327 10.059 11.160 1.00 93.88 162 THR A CA 1
ATOM 1234 C C . THR A 1 162 ? -9.297 10.473 12.218 1.00 93.88 162 THR A C 1
ATOM 1236 O O . THR A 1 162 ? -8.097 10.462 11.954 1.00 93.88 162 THR A O 1
ATOM 1239 N N . GLU A 1 163 ? -9.732 10.810 13.432 1.00 95.75 163 GLU A N 1
ATOM 1240 C CA . GLU A 1 163 ? -8.842 11.115 14.560 1.00 95.75 163 GLU A CA 1
ATOM 1241 C C . GLU A 1 163 ? -8.076 9.863 15.018 1.00 95.75 163 GLU A C 1
ATOM 1243 O O . GLU A 1 163 ? -6.857 9.912 15.190 1.00 95.75 163 GLU A O 1
ATOM 1248 N N . LEU A 1 164 ? -8.760 8.720 15.135 1.00 96.69 164 LEU A N 1
ATOM 1249 C CA . LEU A 1 164 ? -8.146 7.432 15.461 1.00 96.69 164 LEU A CA 1
ATOM 1250 C C . LEU A 1 164 ? -7.181 6.956 14.365 1.00 96.69 164 LEU A C 1
ATOM 1252 O O . LEU A 1 164 ? -6.091 6.494 14.692 1.00 96.69 164 LEU A O 1
ATOM 1256 N N . SER A 1 165 ? -7.525 7.093 13.079 1.00 93.88 165 SER A N 1
ATOM 1257 C CA . SER A 1 165 ? -6.630 6.695 11.981 1.00 93.88 165 SER A CA 1
ATOM 1258 C C . SER A 1 165 ? -5.382 7.564 11.912 1.00 93.88 165 SER A C 1
ATOM 1260 O O . SER A 1 165 ? -4.308 7.029 11.663 1.00 93.88 165 SER A O 1
ATOM 1262 N N . GLN A 1 166 ? -5.474 8.859 12.240 1.00 92.81 166 GLN A N 1
ATOM 1263 C CA . GLN A 1 166 ? -4.311 9.738 12.406 1.00 92.81 166 GLN A CA 1
ATOM 1264 C C . GLN A 1 166 ? -3.456 9.386 13.634 1.00 92.81 166 GLN A C 1
ATOM 1266 O O . GLN A 1 166 ? -2.230 9.462 13.556 1.00 92.81 166 GLN A O 1
ATOM 1271 N N . GLN A 1 167 ? -4.069 8.977 14.749 1.00 94.44 167 GLN A N 1
ATOM 1272 C CA . GLN A 1 167 ? -3.348 8.523 15.946 1.00 94.44 167 GLN A CA 1
ATOM 1273 C C . GLN A 1 167 ? -2.660 7.165 15.742 1.00 94.44 167 GLN A C 1
ATOM 1275 O O . GLN A 1 167 ? -1.575 6.955 16.277 1.00 94.44 167 GLN A O 1
ATOM 1280 N N . ALA A 1 168 ? -3.252 6.272 14.945 1.00 94.62 168 ALA A N 1
ATOM 1281 C CA . ALA A 1 168 ? -2.750 4.928 14.656 1.00 94.62 168 ALA A CA 1
ATOM 1282 C C . ALA A 1 168 ? -1.571 4.882 13.656 1.00 94.62 168 ALA A C 1
ATOM 1284 O O . ALA A 1 168 ? -1.033 3.803 13.397 1.00 94.62 168 ALA A O 1
ATOM 1285 N N . ARG A 1 169 ? -1.144 6.018 13.087 1.00 90.94 169 ARG A N 1
ATOM 1286 C CA . ARG A 1 169 ? -0.081 6.061 12.063 1.00 90.94 169 ARG A CA 1
ATOM 1287 C C . ARG A 1 169 ? 1.316 5.851 12.662 1.00 90.94 169 ARG A C 1
ATOM 1289 O O . ARG A 1 169 ? 1.607 6.411 13.722 1.00 90.94 169 ARG A O 1
ATOM 1296 N N . PRO A 1 170 ? 2.222 5.125 11.983 1.00 88.12 170 PRO A N 1
ATOM 1297 C CA . PRO A 1 170 ? 3.634 5.077 12.356 1.00 88.12 170 PRO A CA 1
ATOM 1298 C C . PRO A 1 170 ? 4.274 6.476 12.380 1.00 88.12 170 PRO A C 1
ATOM 1300 O O . PRO A 1 170 ? 4.125 7.264 11.441 1.00 88.12 170 PRO A O 1
ATOM 1303 N N . ARG A 1 171 ? 5.008 6.796 13.453 1.00 84.56 171 ARG A N 1
ATOM 1304 C CA . ARG A 1 171 ? 5.746 8.064 13.594 1.00 84.56 171 ARG A CA 1
ATOM 1305 C C . ARG A 1 171 ? 7.187 7.885 13.114 1.00 84.56 171 ARG A C 1
ATOM 1307 O O . ARG A 1 171 ? 7.872 6.957 13.525 1.00 84.56 171 ARG A O 1
ATOM 1314 N N . ARG A 1 172 ? 7.685 8.807 12.282 1.00 77.62 172 ARG A N 1
ATOM 1315 C CA . ARG A 1 172 ? 9.084 8.780 11.816 1.00 77.62 172 ARG A CA 1
ATOM 1316 C C . ARG A 1 172 ? 10.039 9.216 12.932 1.00 77.62 172 ARG A C 1
ATOM 1318 O O . ARG A 1 172 ? 10.082 10.398 13.265 1.00 77.62 172 ARG A O 1
ATOM 1325 N N . GLY A 1 173 ? 10.851 8.289 13.438 1.00 76.19 173 GLY A N 1
ATOM 1326 C CA . GLY A 1 173 ? 11.926 8.556 14.400 1.00 76.19 173 GLY A CA 1
ATOM 1327 C C . GLY A 1 173 ? 11.785 7.772 15.707 1.00 76.19 173 GLY A C 1
ATOM 1328 O O . GLY A 1 173 ? 11.075 6.773 15.775 1.00 76.19 173 GLY A O 1
ATOM 1329 N N . ASN A 1 174 ? 12.480 8.225 16.752 1.00 77.50 174 ASN A N 1
ATOM 1330 C CA . ASN A 1 174 ? 12.475 7.566 18.060 1.00 77.50 174 ASN A CA 1
ATOM 1331 C C . ASN A 1 174 ? 11.192 7.896 18.840 1.00 77.50 174 ASN A C 1
ATOM 1333 O O . ASN A 1 174 ? 11.141 8.874 19.582 1.00 77.50 174 ASN A O 1
ATOM 1337 N N . GLU A 1 175 ? 10.177 7.058 18.671 1.00 84.81 175 GLU A N 1
ATOM 1338 C CA . GLU A 1 175 ? 8.926 7.069 19.432 1.00 84.81 175 GLU A CA 1
ATOM 1339 C C . GLU A 1 175 ? 9.128 6.600 20.888 1.00 84.81 175 GLU A C 1
ATOM 1341 O O . GLU A 1 175 ? 9.839 5.623 21.147 1.00 84.81 175 GLU A O 1
ATOM 1346 N N . THR A 1 176 ? 8.478 7.261 21.851 1.00 89.62 176 THR A N 1
ATOM 1347 C CA . THR A 1 176 ? 8.462 6.823 23.256 1.00 89.62 176 THR A CA 1
ATOM 1348 C C . THR A 1 176 ? 7.465 5.684 23.500 1.00 89.62 176 THR A C 1
ATOM 1350 O O . THR A 1 176 ? 6.473 5.524 22.792 1.00 89.62 176 THR A O 1
ATOM 1353 N N . GLN A 1 177 ? 7.670 4.905 24.569 1.00 90.19 177 GLN A N 1
ATOM 1354 C CA . GLN A 1 177 ? 6.762 3.803 24.922 1.00 90.19 177 GLN A CA 1
ATOM 1355 C C . GLN A 1 177 ? 5.313 4.266 25.190 1.00 90.19 177 GLN A C 1
ATOM 1357 O O . GLN A 1 177 ? 4.384 3.487 24.985 1.00 90.19 177 GLN A O 1
ATOM 1362 N N . ALA A 1 178 ? 5.115 5.520 25.616 1.00 91.25 178 ALA A N 1
ATOM 1363 C CA . ALA A 1 178 ? 3.788 6.108 25.794 1.00 91.25 178 ALA A CA 1
ATOM 1364 C C . ALA A 1 178 ? 3.093 6.324 24.439 1.00 91.25 178 ALA A C 1
ATOM 1366 O O . ALA A 1 178 ? 2.045 5.728 24.200 1.00 91.25 178 ALA A O 1
ATOM 1367 N N . GLU A 1 179 ? 3.723 7.068 23.524 1.00 91.38 179 GLU A N 1
ATOM 1368 C CA . GLU A 1 179 ? 3.203 7.322 22.169 1.00 91.38 179 GLU A CA 1
ATOM 1369 C C . GLU A 1 179 ? 2.931 6.021 21.401 1.00 91.38 179 GLU A C 1
ATOM 1371 O O . GLU A 1 179 ? 1.924 5.908 20.704 1.00 91.38 179 GLU A O 1
ATOM 1376 N N . ARG A 1 180 ? 3.792 5.010 21.581 1.00 90.94 180 ARG A N 1
ATOM 1377 C CA . ARG A 1 180 ? 3.581 3.668 21.031 1.00 90.94 180 ARG A CA 1
ATOM 1378 C C . ARG A 1 180 ? 2.283 3.041 21.527 1.00 90.94 180 ARG A C 1
ATOM 1380 O O . ARG A 1 180 ? 1.486 2.567 20.722 1.00 90.94 180 ARG A O 1
ATOM 1387 N N . SER A 1 181 ? 2.063 3.065 22.842 1.00 93.12 181 SER A N 1
ATOM 1388 C CA . SER A 1 181 ? 0.850 2.510 23.448 1.00 93.12 181 SER A CA 1
ATOM 1389 C C . SER A 1 181 ? -0.414 3.291 23.068 1.00 93.12 181 SER A C 1
ATOM 1391 O O . SER A 1 181 ? -1.467 2.684 22.903 1.00 93.12 181 SER A O 1
ATOM 1393 N N . GLU A 1 182 ? -0.313 4.606 22.843 1.00 94.19 182 GLU A N 1
ATOM 1394 C CA . GLU A 1 182 ? -1.405 5.428 22.300 1.00 94.19 182 GLU A CA 1
ATOM 1395 C C . GLU A 1 182 ? -1.745 5.017 20.858 1.00 94.19 182 GLU A C 1
ATOM 1397 O O . GLU A 1 182 ? -2.912 4.788 20.541 1.00 94.19 182 GLU A O 1
ATOM 1402 N N . ARG A 1 183 ? -0.730 4.853 19.998 1.00 94.62 183 ARG A N 1
ATOM 1403 C CA . ARG A 1 183 ? -0.884 4.407 18.603 1.00 94.62 183 ARG A CA 1
ATOM 1404 C C . ARG A 1 183 ? -1.501 3.009 18.515 1.00 94.62 183 ARG A C 1
ATOM 1406 O O . ARG A 1 183 ? -2.415 2.781 17.725 1.00 94.62 183 ARG A O 1
ATOM 1413 N N . GLU A 1 184 ? -1.026 2.080 19.339 1.00 93.94 184 GLU A N 1
ATOM 1414 C CA . GLU A 1 184 ? -1.543 0.709 19.426 1.00 93.94 184 GLU A CA 1
ATOM 1415 C C . GLU A 1 184 ? -2.973 0.678 19.993 1.00 93.94 184 GLU A C 1
ATOM 1417 O O . GLU A 1 184 ? -3.819 -0.060 19.487 1.00 93.94 184 GLU A O 1
ATOM 1422 N N . ALA A 1 185 ? -3.303 1.518 20.980 1.00 96.50 185 ALA A N 1
ATOM 1423 C CA . ALA A 1 185 ? -4.672 1.667 21.475 1.00 96.50 185 ALA A CA 1
ATOM 1424 C C . ALA A 1 185 ? -5.620 2.273 20.422 1.00 96.50 185 ALA A C 1
ATOM 1426 O O . ALA A 1 185 ? -6.769 1.833 20.309 1.00 96.50 185 ALA A O 1
ATOM 1427 N N . ALA A 1 186 ? -5.152 3.233 19.618 1.00 97.06 186 ALA A N 1
ATOM 1428 C CA . ALA A 1 186 ? -5.919 3.807 18.514 1.00 97.06 186 ALA A CA 1
ATOM 1429 C C . ALA A 1 186 ? -6.178 2.779 17.398 1.00 97.06 186 ALA A C 1
ATOM 1431 O O . ALA A 1 186 ? -7.319 2.628 16.961 1.00 97.06 186 ALA A O 1
ATOM 1432 N N . LEU A 1 187 ? -5.160 2.002 17.005 1.00 96.19 187 LEU A N 1
ATOM 1433 C CA . LEU A 1 187 ? -5.292 0.917 16.024 1.00 96.19 187 LEU A CA 1
ATOM 1434 C C . LEU A 1 187 ? -6.273 -0.167 16.498 1.00 96.19 187 LEU A C 1
ATOM 1436 O O . LEU A 1 187 ? -7.191 -0.535 15.769 1.00 96.19 187 LEU A O 1
ATOM 1440 N N . ASN A 1 188 ? -6.145 -0.621 17.748 1.00 96.50 188 ASN A N 1
ATOM 1441 C CA . ASN A 1 188 ? -7.086 -1.575 18.340 1.00 96.50 188 ASN A CA 1
ATOM 1442 C C . ASN A 1 188 ? -8.514 -1.004 18.412 1.00 96.50 188 ASN A C 1
ATOM 1444 O O . ASN A 1 188 ? -9.484 -1.734 18.205 1.00 96.50 188 ASN A O 1
ATOM 1448 N N . SER A 1 189 ? -8.665 0.304 18.651 1.00 97.56 189 SER A N 1
ATOM 1449 C CA . SER A 1 189 ? -9.971 0.978 18.643 1.00 97.56 189 SER A CA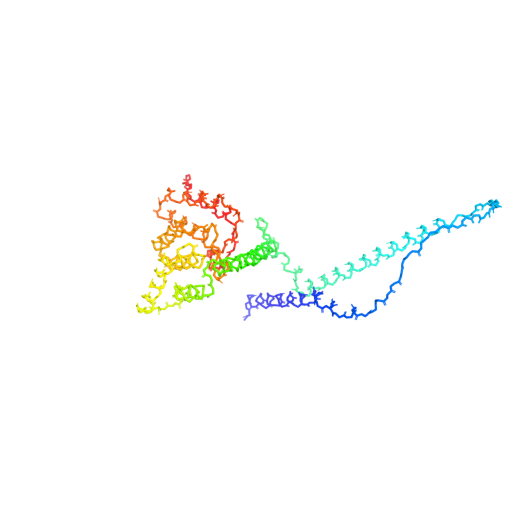 1
ATOM 1450 C C . SER A 1 189 ? -10.600 1.016 17.245 1.00 97.56 189 SER A C 1
ATOM 1452 O O . SER A 1 189 ? -11.809 0.818 17.133 1.00 97.56 189 SER A O 1
ATOM 1454 N N . LEU A 1 190 ? -9.807 1.205 16.186 1.00 96.38 190 LEU A N 1
ATOM 1455 C CA . LEU A 1 190 ? -10.262 1.098 14.794 1.00 96.38 190 LEU A CA 1
ATOM 1456 C C . LEU A 1 190 ? -10.718 -0.325 14.462 1.00 96.38 190 LEU A C 1
ATOM 1458 O O . LEU A 1 190 ? -11.867 -0.527 14.076 1.00 96.38 190 LEU A O 1
ATOM 1462 N N . MET A 1 191 ? -9.856 -1.316 14.703 1.00 95.25 191 MET A N 1
ATOM 1463 C CA . MET A 1 191 ? -10.140 -2.727 14.411 1.00 95.25 191 MET A CA 1
ATOM 1464 C C . MET A 1 191 ? -11.323 -3.286 15.218 1.00 95.25 191 MET A C 1
ATOM 1466 O O . MET A 1 191 ? -12.020 -4.172 14.738 1.00 95.25 191 MET A O 1
ATOM 1470 N N . THR A 1 192 ? -11.586 -2.764 16.422 1.00 95.62 192 THR A N 1
ATOM 1471 C CA . THR A 1 192 ? -12.713 -3.216 17.262 1.00 95.62 192 THR A CA 1
ATOM 1472 C C . THR A 1 192 ? -14.040 -2.543 16.897 1.00 95.62 192 THR A C 1
ATOM 1474 O O . THR A 1 192 ? -15.073 -3.204 16.904 1.00 95.62 192 THR A O 1
ATOM 1477 N N . ASN A 1 193 ? -14.044 -1.232 16.618 1.00 95.50 193 ASN A N 1
ATOM 1478 C CA . ASN A 1 193 ? -15.287 -0.456 16.467 1.00 95.50 193 ASN A CA 1
ATOM 1479 C C . ASN A 1 193 ? -15.672 -0.189 15.002 1.00 95.50 193 ASN A C 1
ATOM 1481 O O . ASN A 1 193 ? -16.853 -0.025 14.709 1.00 95.50 193 ASN A O 1
ATOM 1485 N N . TYR A 1 194 ? -14.696 -0.154 14.089 1.00 95.31 194 TYR A N 1
ATOM 1486 C CA . TYR A 1 194 ? -14.887 0.164 12.670 1.00 95.31 194 TYR A CA 1
ATOM 1487 C C . TYR A 1 194 ? -14.096 -0.803 11.746 1.00 95.31 194 TYR A C 1
ATOM 1489 O O . TYR A 1 194 ? -13.389 -0.328 10.850 1.00 95.31 194 TYR A O 1
ATOM 1497 N N . PRO A 1 195 ? -14.155 -2.142 11.943 1.00 93.50 195 PRO A N 1
ATOM 1498 C CA . PRO A 1 195 ? -13.303 -3.108 11.230 1.00 93.50 195 PRO A CA 1
ATOM 1499 C C . PRO A 1 195 ? -13.431 -3.033 9.705 1.00 93.50 195 PRO A C 1
ATOM 1501 O O . PRO A 1 195 ? -12.424 -3.031 9.008 1.00 93.50 195 PRO A O 1
ATOM 1504 N N . GLU A 1 196 ? -14.659 -2.910 9.196 1.00 92.88 196 GLU A N 1
ATOM 1505 C CA . GLU A 1 196 ? -14.952 -2.875 7.756 1.00 92.88 196 GLU A CA 1
ATOM 1506 C C . GLU A 1 196 ? -14.614 -1.531 7.086 1.00 92.88 196 GLU A C 1
ATOM 1508 O O . GLU A 1 196 ? -14.753 -1.416 5.870 1.00 92.88 196 GLU A O 1
ATOM 1513 N N . SER A 1 197 ? -14.191 -0.512 7.846 1.00 95.69 197 SER A N 1
ATOM 1514 C CA . SER A 1 197 ? -13.916 0.815 7.289 1.00 95.69 197 SER A CA 1
ATOM 1515 C C . SER A 1 197 ? -12.624 0.862 6.476 1.00 95.69 197 SER A C 1
ATOM 1517 O O . SER A 1 197 ? -11.637 0.158 6.744 1.00 95.69 197 SER A O 1
ATOM 1519 N N . TRP A 1 198 ? -12.598 1.758 5.493 1.00 94.88 198 TRP A N 1
ATOM 1520 C CA . TRP A 1 198 ? -11.413 1.958 4.674 1.00 94.88 198 TRP A CA 1
ATOM 1521 C C . TRP A 1 198 ? -10.263 2.550 5.495 1.00 94.88 198 TRP A C 1
ATOM 1523 O O . TRP A 1 198 ? -9.120 2.113 5.358 1.00 94.88 198 TRP A O 1
ATOM 1533 N N . ALA A 1 199 ? -10.553 3.472 6.418 1.00 94.62 199 ALA A N 1
ATOM 1534 C CA . ALA A 1 199 ? -9.546 4.035 7.316 1.00 94.62 199 ALA A CA 1
ATOM 1535 C C . ALA A 1 199 ? -8.881 2.994 8.243 1.00 94.62 199 ALA A C 1
ATOM 1537 O O . ALA A 1 199 ? -7.671 3.080 8.462 1.00 94.62 199 ALA A O 1
ATOM 1538 N N . THR A 1 200 ? -9.616 1.992 8.747 1.00 95.69 200 THR A N 1
ATOM 1539 C CA . THR A 1 200 ? -9.019 0.863 9.494 1.00 95.69 200 THR A CA 1
ATOM 1540 C C . THR A 1 200 ? -8.073 0.062 8.602 1.00 95.69 200 THR A C 1
ATOM 1542 O O . THR A 1 200 ? -6.937 -0.212 8.994 1.00 95.69 200 THR A O 1
ATOM 1545 N N . SER A 1 201 ? -8.506 -0.247 7.377 1.00 96.38 201 SER A N 1
ATOM 1546 C CA . SER A 1 201 ? -7.696 -0.977 6.394 1.00 96.38 201 SER A CA 1
ATOM 1547 C C . SER A 1 201 ? -6.398 -0.223 6.064 1.00 96.38 201 SER A C 1
ATOM 1549 O O . SER A 1 201 ? -5.317 -0.810 6.055 1.00 96.38 201 SER A O 1
ATOM 1551 N N . VAL A 1 202 ? -6.467 1.101 5.883 1.00 95.62 202 VAL A N 1
ATOM 1552 C CA . VAL A 1 202 ? -5.289 1.960 5.667 1.00 95.62 202 VAL A CA 1
ATOM 1553 C C . VAL A 1 202 ? -4.379 2.026 6.894 1.00 95.62 202 VAL A C 1
ATOM 1555 O O . VAL A 1 202 ? -3.161 1.993 6.732 1.00 95.62 202 VAL A O 1
ATOM 1558 N N . ALA A 1 203 ? -4.922 2.074 8.113 1.00 95.25 203 ALA A N 1
ATOM 1559 C CA . ALA A 1 203 ? -4.111 2.091 9.332 1.00 95.25 203 ALA A CA 1
ATOM 1560 C C . ALA A 1 203 ? -3.299 0.792 9.502 1.00 95.25 203 ALA A C 1
ATOM 1562 O O . ALA A 1 203 ? -2.097 0.853 9.762 1.00 95.25 203 ALA A O 1
ATOM 1563 N N . VAL A 1 204 ? -3.916 -0.376 9.280 1.00 96.12 204 VAL A N 1
ATOM 1564 C CA . VAL A 1 204 ? -3.215 -1.677 9.286 1.00 96.12 204 VAL A CA 1
ATOM 1565 C C . VAL A 1 204 ? -2.177 -1.746 8.156 1.00 96.12 204 VAL A C 1
ATOM 1567 O O . VAL A 1 204 ? -1.052 -2.197 8.371 1.00 96.12 204 VAL A O 1
ATOM 1570 N N . ALA A 1 205 ? -2.508 -1.235 6.968 1.00 95.88 205 ALA A N 1
ATOM 1571 C CA . ALA A 1 205 ? -1.594 -1.191 5.831 1.00 95.88 205 ALA A CA 1
ATOM 1572 C C . ALA A 1 205 ? -0.366 -0.284 6.056 1.00 95.88 205 ALA A C 1
ATOM 1574 O O . ALA A 1 205 ? 0.746 -0.665 5.689 1.00 95.88 205 ALA A O 1
ATOM 1575 N N . GLU A 1 206 ? -0.522 0.890 6.682 1.00 94.19 206 GLU A N 1
ATOM 1576 C CA . GLU A 1 206 ? 0.622 1.744 7.034 1.00 94.19 206 GLU A CA 1
ATOM 1577 C C . GLU A 1 206 ? 1.511 1.100 8.112 1.00 94.19 206 GLU A C 1
ATOM 1579 O O . GLU A 1 206 ? 2.732 1.210 8.016 1.00 94.19 206 GLU A O 1
ATOM 1584 N N . GLN A 1 207 ? 0.942 0.365 9.078 1.00 94.56 207 GLN A N 1
ATOM 1585 C CA . GLN A 1 207 ? 1.717 -0.418 10.056 1.00 94.56 207 GLN A CA 1
ATOM 1586 C C . GLN A 1 207 ? 2.527 -1.544 9.394 1.00 94.56 207 GLN A C 1
ATOM 1588 O O . GLN A 1 207 ? 3.707 -1.718 9.701 1.00 94.56 207 GLN A O 1
ATOM 1593 N N . ALA A 1 208 ? 1.931 -2.276 8.446 1.00 95.25 208 ALA A N 1
ATOM 1594 C CA . ALA A 1 208 ? 2.630 -3.306 7.678 1.00 95.25 208 ALA A CA 1
ATOM 1595 C C . ALA A 1 208 ? 3.798 -2.723 6.859 1.00 95.25 208 ALA A C 1
ATOM 1597 O O . ALA A 1 208 ? 4.889 -3.294 6.830 1.00 95.25 208 ALA A O 1
ATOM 1598 N N . LEU A 1 209 ? 3.585 -1.567 6.217 1.00 93.44 209 LEU A N 1
ATOM 1599 C CA . LEU A 1 209 ? 4.600 -0.899 5.397 1.00 93.44 209 LEU A CA 1
ATOM 1600 C C . LEU A 1 209 ? 5.746 -0.322 6.238 1.00 93.44 209 LEU A C 1
ATOM 1602 O O . LEU A 1 209 ? 6.900 -0.436 5.833 1.00 93.44 209 LEU A O 1
ATOM 1606 N N . ASP A 1 210 ? 5.467 0.249 7.413 1.00 92.19 210 ASP A N 1
ATOM 1607 C CA . ASP A 1 210 ? 6.521 0.701 8.330 1.00 92.19 210 ASP A CA 1
ATOM 1608 C C . ASP A 1 210 ? 7.333 -0.478 8.889 1.00 92.19 210 ASP A C 1
ATOM 1610 O O . ASP A 1 210 ? 8.565 -0.426 8.892 1.00 92.19 210 ASP A O 1
ATOM 1614 N N . ALA A 1 211 ? 6.679 -1.588 9.251 1.00 92.19 211 ALA A N 1
ATOM 1615 C CA . ALA A 1 211 ? 7.371 -2.815 9.640 1.00 92.19 211 ALA A CA 1
ATOM 1616 C C . ALA A 1 211 ? 8.295 -3.331 8.519 1.00 92.19 211 ALA A C 1
ATOM 1618 O O . ALA A 1 211 ? 9.454 -3.656 8.786 1.00 92.19 211 ALA A O 1
ATOM 1619 N N . ALA A 1 212 ? 7.832 -3.325 7.263 1.00 91.81 212 ALA A N 1
ATOM 1620 C CA . ALA A 1 212 ? 8.635 -3.697 6.098 1.00 91.81 212 ALA A CA 1
ATOM 1621 C C . ALA A 1 212 ? 9.828 -2.746 5.870 1.00 91.81 212 ALA A C 1
ATOM 1623 O O . ALA A 1 212 ? 10.960 -3.200 5.682 1.00 91.81 212 ALA A O 1
ATOM 1624 N N . MET A 1 213 ? 9.615 -1.425 5.958 1.00 88.50 213 MET A N 1
ATOM 1625 C CA . MET A 1 213 ? 10.685 -0.417 5.869 1.00 88.50 213 MET A CA 1
ATOM 1626 C C . MET A 1 213 ? 11.740 -0.594 6.971 1.00 88.50 213 MET A C 1
ATOM 1628 O O . MET A 1 213 ? 12.938 -0.475 6.707 1.00 88.50 213 MET A O 1
ATOM 1632 N N . ASN A 1 214 ? 11.307 -0.942 8.184 1.00 88.44 214 ASN A N 1
ATOM 1633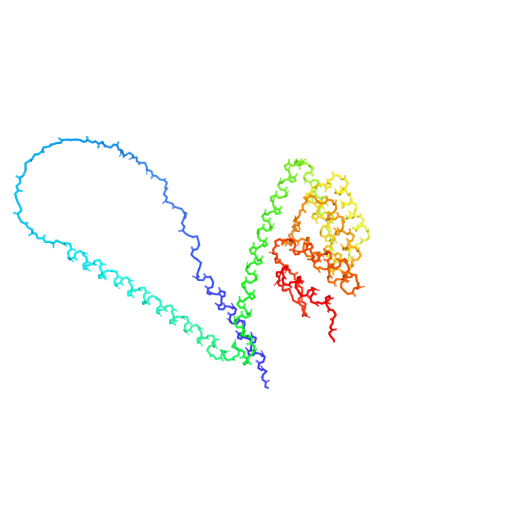 C CA . ASN A 1 214 ? 12.164 -1.241 9.331 1.00 88.44 214 ASN A CA 1
ATOM 1634 C C . ASN A 1 214 ? 12.734 -2.679 9.322 1.00 88.44 214 ASN A C 1
ATOM 1636 O O . ASN A 1 214 ? 13.395 -3.079 10.280 1.00 88.44 214 ASN A O 1
ATOM 1640 N N . ARG A 1 215 ? 12.529 -3.444 8.235 1.00 89.19 215 ARG A N 1
ATOM 1641 C CA . ARG A 1 215 ? 12.983 -4.838 8.033 1.00 89.19 215 ARG A CA 1
ATOM 1642 C C . ARG A 1 215 ? 12.491 -5.833 9.091 1.00 89.19 215 ARG A C 1
ATOM 1644 O O . ARG A 1 215 ? 13.128 -6.853 9.339 1.00 89.19 215 ARG A O 1
ATOM 1651 N N . ASN A 1 216 ? 11.354 -5.546 9.711 1.00 92.38 216 ASN A N 1
ATOM 1652 C CA . ASN A 1 216 ? 10.676 -6.439 10.636 1.00 92.38 216 ASN A CA 1
ATOM 1653 C C . ASN A 1 216 ? 9.677 -7.314 9.859 1.00 92.38 216 ASN A C 1
ATOM 1655 O O . ASN A 1 216 ? 8.468 -7.071 9.892 1.00 92.38 216 ASN A O 1
ATOM 1659 N N . THR A 1 217 ? 10.201 -8.323 9.151 1.00 94.12 217 THR A N 1
ATOM 1660 C CA . THR A 1 217 ? 9.414 -9.246 8.314 1.00 94.12 217 THR A CA 1
ATOM 1661 C C . THR A 1 217 ? 8.245 -9.851 9.086 1.00 94.12 217 THR A C 1
ATOM 1663 O O . THR A 1 217 ? 7.126 -9.834 8.591 1.00 94.12 217 THR A O 1
ATOM 1666 N N . GLN A 1 218 ? 8.469 -10.291 10.330 1.00 95.69 218 GLN A N 1
ATOM 1667 C CA . GLN A 1 218 ? 7.446 -10.942 11.152 1.00 95.69 218 GLN A CA 1
ATOM 1668 C C . GLN A 1 218 ? 6.240 -10.029 11.439 1.00 95.69 218 GLN A C 1
ATOM 1670 O O . GLN A 1 218 ? 5.098 -10.475 11.354 1.00 95.69 218 GLN A O 1
ATOM 1675 N N . SER A 1 219 ? 6.458 -8.750 11.768 1.00 94.56 219 SER A N 1
ATOM 1676 C CA . SER A 1 219 ? 5.336 -7.818 11.959 1.00 94.56 219 SER A CA 1
ATOM 1677 C C . SER A 1 219 ? 4.715 -7.364 10.636 1.00 94.56 219 SER A C 1
ATOM 1679 O O . SER A 1 219 ? 3.510 -7.131 10.599 1.00 94.56 219 SER A O 1
ATOM 1681 N N . ALA A 1 220 ? 5.493 -7.267 9.552 1.00 96.06 220 ALA A N 1
ATOM 1682 C CA . ALA A 1 220 ? 4.959 -6.964 8.224 1.00 96.06 220 ALA A CA 1
ATOM 1683 C C . ALA A 1 220 ? 4.036 -8.087 7.714 1.00 96.06 220 ALA A C 1
ATOM 1685 O O . ALA A 1 220 ? 2.944 -7.799 7.231 1.00 96.06 220 ALA A O 1
ATOM 1686 N N . GLU A 1 221 ? 4.442 -9.348 7.891 1.00 96.81 221 GLU A N 1
ATOM 1687 C CA . GLU A 1 221 ? 3.661 -10.559 7.616 1.00 96.81 221 GLU A CA 1
ATOM 1688 C C . GLU A 1 221 ? 2.374 -10.572 8.454 1.00 96.81 221 GLU A C 1
ATOM 1690 O O . GLU A 1 221 ? 1.285 -10.574 7.888 1.00 96.81 221 GLU A O 1
ATOM 1695 N N . MET A 1 222 ? 2.476 -10.428 9.781 1.00 96.81 222 MET A N 1
ATOM 1696 C CA . MET A 1 222 ? 1.322 -10.385 10.693 1.00 96.81 222 MET A CA 1
ATOM 1697 C C . MET A 1 222 ? 0.299 -9.288 10.338 1.00 96.81 222 MET A C 1
ATOM 1699 O O . MET A 1 222 ? -0.910 -9.534 10.344 1.00 96.81 222 MET A O 1
ATOM 1703 N N . TYR A 1 223 ? 0.747 -8.063 10.034 1.00 96.50 223 TYR A N 1
ATOM 1704 C CA . TYR A 1 223 ? -0.167 -6.985 9.642 1.00 96.50 223 TYR A CA 1
ATOM 1705 C C . TYR A 1 223 ? -0.728 -7.179 8.226 1.00 96.50 223 TYR A C 1
ATOM 1707 O O . TYR A 1 223 ? -1.878 -6.816 7.986 1.00 96.50 223 TYR A O 1
ATOM 1715 N N . TYR A 1 224 ? 0.024 -7.782 7.302 1.00 96.44 224 TYR A N 1
ATOM 1716 C CA . TYR A 1 224 ? -0.477 -8.149 5.976 1.00 96.44 224 TYR A CA 1
ATOM 1717 C C . TYR A 1 224 ? -1.541 -9.259 6.051 1.00 96.44 224 TYR A C 1
ATOM 1719 O O . TYR A 1 224 ? -2.594 -9.117 5.435 1.00 96.44 224 TYR A O 1
ATOM 1727 N N . GLU A 1 225 ? -1.331 -10.308 6.853 1.00 95.81 225 GLU A N 1
ATOM 1728 C CA . GLU A 1 225 ? -2.325 -11.361 7.112 1.00 95.81 225 GLU A CA 1
ATOM 1729 C C . GLU A 1 225 ? -3.602 -10.795 7.751 1.00 95.81 225 GLU A C 1
ATOM 1731 O O . GLU A 1 225 ? -4.716 -11.117 7.328 1.00 95.81 225 GLU A O 1
ATOM 1736 N N . SER A 1 226 ? -3.452 -9.891 8.726 1.00 94.25 226 SER A N 1
ATOM 1737 C CA . SER A 1 226 ? -4.565 -9.137 9.314 1.00 94.25 226 SER A CA 1
ATOM 1738 C C . SER A 1 226 ? -5.317 -8.323 8.252 1.00 94.25 226 SER A C 1
ATOM 1740 O O . SER A 1 226 ? -6.544 -8.393 8.168 1.00 94.25 226 SER A O 1
ATOM 1742 N N . LEU A 1 227 ? -4.596 -7.614 7.375 1.00 94.56 227 LEU A N 1
ATOM 1743 C CA . LEU A 1 227 ? -5.188 -6.812 6.304 1.00 94.56 227 LEU A CA 1
ATOM 1744 C C . LEU A 1 227 ? -6.005 -7.672 5.330 1.00 94.56 227 LEU A C 1
ATOM 1746 O O . LEU A 1 227 ? -7.169 -7.363 5.096 1.00 94.56 227 LEU A O 1
ATOM 1750 N N . ILE A 1 228 ? -5.444 -8.758 4.789 1.00 93.75 228 ILE A N 1
ATOM 1751 C CA . ILE A 1 228 ? -6.138 -9.594 3.788 1.00 93.75 228 ILE A CA 1
ATOM 1752 C C . ILE A 1 228 ? -7.288 -10.431 4.365 1.00 93.75 228 ILE A C 1
ATOM 1754 O O . ILE A 1 228 ? -8.130 -10.900 3.602 1.00 93.75 228 ILE A O 1
ATOM 1758 N N . SER A 1 229 ? -7.331 -10.634 5.686 1.00 91.44 229 SER A N 1
ATOM 1759 C CA . SER A 1 229 ? -8.405 -11.380 6.359 1.00 91.44 229 SER A CA 1
ATOM 1760 C C . SER A 1 229 ? -9.536 -10.497 6.897 1.00 91.44 229 SER A C 1
ATOM 1762 O O . SER A 1 229 ? -10.632 -11.009 7.121 1.00 91.44 229 SER A O 1
ATOM 1764 N N . THR A 1 230 ? -9.302 -9.190 7.084 1.00 87.44 230 THR A N 1
ATOM 1765 C CA . THR A 1 230 ? -10.297 -8.246 7.636 1.00 87.44 230 THR A CA 1
ATOM 1766 C C . THR A 1 230 ? -10.757 -7.161 6.659 1.00 87.44 230 THR A C 1
ATOM 1768 O O . THR A 1 230 ? -11.894 -6.708 6.763 1.00 87.44 230 THR A O 1
ATOM 1771 N N . SER A 1 231 ? -9.927 -6.761 5.689 1.00 90.25 231 SER A N 1
ATOM 1772 C CA . SER A 1 231 ? -10.275 -5.742 4.691 1.00 90.25 231 SER A CA 1
ATOM 1773 C C . SER A 1 231 ? -11.270 -6.283 3.654 1.00 90.25 231 SER A C 1
ATOM 1775 O O . SER A 1 231 ? -10.941 -7.230 2.935 1.00 90.25 231 SER A O 1
ATOM 1777 N N . PRO A 1 232 ? -12.436 -5.640 3.446 1.00 88.88 232 PRO A N 1
ATOM 1778 C CA . PRO A 1 232 ? -13.284 -5.906 2.283 1.00 88.88 232 PRO A CA 1
ATOM 1779 C C . PRO A 1 232 ? -12.741 -5.260 0.987 1.00 88.88 232 PRO A C 1
ATOM 1781 O O . PRO A 1 232 ? -13.368 -5.371 -0.069 1.00 88.88 232 PRO A O 1
ATOM 1784 N N . TYR A 1 233 ? -11.599 -4.563 1.043 1.00 89.62 233 TYR A N 1
ATOM 1785 C CA . TYR A 1 233 ? -11.002 -3.822 -0.070 1.00 89.62 233 TYR A CA 1
ATOM 1786 C C . TYR A 1 233 ? -9.779 -4.549 -0.647 1.00 89.62 233 TYR A C 1
ATOM 1788 O O . TYR A 1 233 ? -8.752 -4.683 0.017 1.00 89.62 233 TYR A O 1
ATOM 1796 N N . GLY A 1 234 ? -9.856 -4.929 -1.928 1.00 85.44 234 GLY A N 1
ATOM 1797 C CA . GLY A 1 234 ? -8.729 -5.460 -2.715 1.00 85.44 234 GLY A CA 1
ATOM 1798 C C . GLY A 1 234 ? -7.765 -4.396 -3.269 1.00 85.44 234 GLY A C 1
ATOM 1799 O O . GLY A 1 234 ? -6.990 -4.681 -4.175 1.00 85.44 234 GLY A O 1
ATOM 1800 N N . GLU A 1 235 ? -7.851 -3.158 -2.780 1.00 90.19 235 GLU A N 1
ATOM 1801 C CA . GLU A 1 235 ? -6.929 -2.053 -3.060 1.00 90.19 235 GLU A CA 1
ATOM 1802 C C . GLU A 1 235 ? -6.938 -1.122 -1.843 1.00 90.19 235 GLU A C 1
ATOM 1804 O O . GLU A 1 235 ? -8.005 -0.663 -1.425 1.00 90.19 235 GLU A O 1
ATOM 1809 N N . VAL A 1 236 ? -5.768 -0.847 -1.260 1.00 92.88 236 VAL A N 1
ATOM 1810 C CA . VAL A 1 236 ? -5.656 -0.071 -0.015 1.00 92.88 236 VAL A CA 1
ATOM 1811 C C . VAL A 1 236 ? -4.576 0.985 -0.197 1.00 92.88 236 VAL A C 1
ATOM 1813 O O . VAL A 1 236 ? -3.379 0.731 -0.062 1.00 92.88 236 VAL A O 1
ATOM 1816 N N . VAL A 1 237 ? -5.023 2.189 -0.552 1.00 91.50 237 VAL A N 1
ATOM 1817 C CA . VAL A 1 237 ? -4.154 3.321 -0.877 1.00 91.50 237 VAL A CA 1
ATOM 1818 C C . VAL A 1 237 ? -3.828 4.109 0.387 1.00 91.50 237 VAL A C 1
ATOM 1820 O O . VAL A 1 237 ? -4.699 4.725 0.991 1.00 91.50 237 VAL A O 1
ATOM 1823 N N . THR A 1 238 ? -2.555 4.130 0.763 1.00 88.25 238 THR A N 1
ATOM 1824 C CA . THR A 1 238 ? -2.042 4.977 1.852 1.00 88.25 238 THR A CA 1
ATOM 1825 C C . THR A 1 238 ? -2.220 6.470 1.556 1.00 88.25 238 THR A C 1
ATOM 1827 O O . THR A 1 238 ? -2.254 6.887 0.398 1.00 88.25 238 THR A O 1
ATOM 1830 N N . GLU A 1 239 ? -2.189 7.323 2.586 1.00 80.00 239 GLU A N 1
ATOM 1831 C CA . GLU A 1 239 ? -2.187 8.793 2.417 1.00 80.00 239 GLU A CA 1
ATOM 1832 C C . GLU A 1 239 ? -0.955 9.313 1.642 1.00 80.00 239 GLU A C 1
ATOM 1834 O O . GLU A 1 239 ? -0.906 10.468 1.222 1.00 80.00 239 GLU A O 1
ATOM 1839 N N . GLN A 1 240 ? 0.063 8.470 1.433 1.00 77.19 240 GLN A N 1
ATOM 1840 C CA . GLN A 1 240 ? 1.223 8.775 0.590 1.00 77.19 240 GLN A CA 1
ATOM 1841 C C . GLN A 1 240 ? 0.949 8.526 -0.910 1.00 77.19 240 GLN A C 1
ATOM 1843 O O . GLN A 1 240 ? 1.770 8.902 -1.753 1.00 77.19 240 GLN A O 1
ATOM 1848 N N . GLY A 1 241 ? -0.201 7.945 -1.269 1.00 81.12 241 GLY A N 1
ATOM 1849 C CA . GLY A 1 241 ? -0.568 7.570 -2.638 1.00 81.12 241 GLY A CA 1
ATOM 1850 C C . GLY A 1 241 ? 0.081 6.265 -3.113 1.00 81.12 241 GLY A C 1
ATOM 1851 O O . GLY A 1 241 ? 0.218 6.064 -4.317 1.00 81.12 241 GLY A O 1
ATOM 1852 N N . ILE A 1 242 ? 0.518 5.412 -2.181 1.00 85.44 242 ILE A N 1
ATOM 1853 C CA . ILE A 1 242 ? 1.069 4.075 -2.451 1.00 85.44 242 ILE A CA 1
ATOM 1854 C C . ILE A 1 242 ? -0.033 3.048 -2.191 1.00 85.44 242 ILE A C 1
ATOM 1856 O O . ILE A 1 242 ? -0.642 3.077 -1.119 1.00 85.44 242 ILE A O 1
ATOM 1860 N N . ASP A 1 243 ? -0.265 2.147 -3.143 1.00 90.62 243 ASP A N 1
ATOM 1861 C CA . ASP A 1 243 ? -1.122 0.974 -2.956 1.00 90.62 243 ASP A CA 1
ATOM 1862 C C . ASP A 1 243 ? -0.368 -0.103 -2.167 1.00 90.62 243 ASP A C 1
ATOM 1864 O O . ASP A 1 243 ? 0.668 -0.617 -2.602 1.00 90.62 243 ASP A O 1
ATOM 1868 N N . ALA A 1 244 ? -0.852 -0.389 -0.963 1.00 92.38 244 ALA A N 1
ATOM 1869 C CA . ALA A 1 244 ? -0.110 -1.162 0.018 1.00 92.38 244 ALA A CA 1
ATOM 1870 C C . ALA A 1 244 ? -0.066 -2.657 -0.302 1.00 92.38 244 ALA A C 1
ATOM 1872 O O . ALA A 1 244 ? 0.984 -3.266 -0.136 1.00 92.38 244 ALA A O 1
ATOM 1873 N N . ILE A 1 245 ? -1.170 -3.246 -0.775 1.00 93.75 245 ILE A N 1
ATOM 1874 C CA . ILE A 1 245 ? -1.302 -4.702 -0.959 1.00 93.75 245 ILE A CA 1
ATOM 1875 C C . ILE A 1 245 ? -0.205 -5.277 -1.878 1.00 93.75 245 ILE A C 1
ATOM 1877 O O . ILE A 1 245 ? 0.567 -6.108 -1.395 1.00 93.75 245 ILE A O 1
ATOM 1881 N N . PRO A 1 246 ? -0.048 -4.832 -3.142 1.00 92.88 246 PRO A N 1
ATOM 1882 C CA . PRO A 1 246 ? 0.995 -5.365 -4.021 1.00 92.88 246 PRO A CA 1
ATOM 1883 C C . PRO A 1 246 ? 2.408 -4.983 -3.551 1.00 92.88 246 PRO A C 1
ATOM 1885 O O . PRO A 1 246 ? 3.342 -5.759 -3.717 1.00 92.88 246 PRO A O 1
ATOM 1888 N N . THR A 1 247 ? 2.573 -3.830 -2.891 1.00 92.19 247 THR A N 1
ATOM 1889 C CA . THR A 1 247 ? 3.870 -3.391 -2.345 1.00 92.19 247 THR A CA 1
ATOM 1890 C C . THR A 1 247 ? 4.337 -4.308 -1.202 1.00 92.19 247 THR A C 1
ATOM 1892 O O . THR A 1 247 ? 5.495 -4.727 -1.166 1.00 92.19 247 THR A O 1
ATOM 1895 N N . LEU A 1 248 ? 3.427 -4.672 -0.293 1.00 94.31 248 LEU A N 1
ATOM 1896 C CA . LEU A 1 248 ? 3.667 -5.618 0.801 1.00 94.31 248 LEU A CA 1
ATOM 1897 C C . LEU A 1 248 ? 3.910 -7.033 0.278 1.00 94.31 248 LEU A C 1
ATOM 1899 O O . LEU A 1 248 ? 4.839 -7.695 0.730 1.00 94.31 248 LEU A O 1
ATOM 1903 N N . GLN A 1 249 ? 3.123 -7.475 -0.703 1.00 94.88 249 GLN A N 1
ATOM 1904 C CA . GLN A 1 249 ? 3.310 -8.766 -1.364 1.00 94.88 249 GLN A CA 1
ATOM 1905 C C . GLN A 1 249 ? 4.698 -8.876 -2.007 1.00 94.88 249 GLN A C 1
ATOM 1907 O O . GLN A 1 249 ? 5.402 -9.854 -1.769 1.00 94.88 249 GLN A O 1
ATOM 1912 N N . THR A 1 250 ? 5.147 -7.861 -2.748 1.00 93.38 250 THR A N 1
ATOM 1913 C CA . THR A 1 250 ? 6.498 -7.841 -3.325 1.00 93.38 250 THR A CA 1
ATOM 1914 C C . THR A 1 250 ? 7.590 -7.910 -2.254 1.00 93.38 250 THR A C 1
ATOM 1916 O O . THR A 1 250 ? 8.526 -8.702 -2.386 1.00 93.38 250 THR A O 1
ATOM 1919 N N . TYR A 1 251 ? 7.461 -7.146 -1.163 1.00 93.19 251 TYR A N 1
ATOM 1920 C CA . TYR A 1 251 ? 8.396 -7.219 -0.036 1.00 93.19 251 TYR A CA 1
ATOM 1921 C C . TYR A 1 251 ? 8.429 -8.620 0.601 1.00 93.19 251 TYR A C 1
ATOM 1923 O O . TYR A 1 251 ? 9.508 -9.197 0.753 1.00 93.19 251 TYR A O 1
ATOM 1931 N N . LEU A 1 252 ? 7.265 -9.194 0.924 1.00 95.50 252 LEU A N 1
ATOM 1932 C CA . LEU A 1 252 ? 7.160 -10.509 1.559 1.00 95.50 252 LEU A CA 1
ATOM 1933 C C . LEU A 1 252 ? 7.671 -11.625 0.642 1.00 95.50 252 LEU A C 1
ATOM 1935 O O . LEU A 1 252 ? 8.456 -12.449 1.094 1.00 95.50 252 LEU A O 1
ATOM 1939 N N . ALA A 1 253 ? 7.355 -11.605 -0.657 1.00 94.62 253 ALA A N 1
ATOM 1940 C CA . ALA A 1 253 ? 7.921 -12.551 -1.621 1.00 94.62 253 ALA A CA 1
ATOM 1941 C C . ALA A 1 253 ? 9.460 -12.486 -1.647 1.00 94.62 253 ALA A C 1
ATOM 1943 O O . ALA A 1 253 ? 10.118 -13.526 -1.599 1.00 94.62 253 ALA A O 1
ATOM 1944 N N . ARG A 1 254 ? 10.051 -11.279 -1.648 1.00 92.50 254 ARG A N 1
ATOM 1945 C CA . ARG A 1 254 ? 11.513 -11.101 -1.557 1.00 92.50 254 ARG A CA 1
ATOM 1946 C C . ARG A 1 254 ? 12.093 -11.673 -0.256 1.00 92.50 254 ARG A C 1
ATOM 1948 O O . ARG A 1 254 ? 13.161 -12.279 -0.313 1.00 92.50 254 ARG A O 1
ATOM 1955 N N . GLN A 1 255 ? 11.423 -11.503 0.889 1.00 94.62 255 GLN A N 1
ATOM 1956 C CA . GLN A 1 255 ? 11.872 -12.078 2.167 1.00 94.62 255 GLN A CA 1
ATOM 1957 C C . GLN A 1 255 ? 11.726 -13.605 2.196 1.00 94.62 255 GLN A C 1
ATOM 1959 O O . GLN A 1 255 ? 12.695 -14.298 2.483 1.00 94.62 255 GLN A O 1
ATOM 1964 N N . TYR A 1 256 ? 10.575 -14.149 1.799 1.00 95.25 256 TYR A N 1
ATOM 1965 C CA . TYR A 1 256 ? 10.323 -15.592 1.776 1.00 95.25 256 TYR A CA 1
ATOM 1966 C C . TYR A 1 256 ? 11.312 -16.345 0.872 1.00 95.25 256 TYR A C 1
ATOM 1968 O O . TYR A 1 256 ? 11.773 -17.426 1.231 1.00 95.25 256 TYR A O 1
ATOM 1976 N N . ILE A 1 257 ? 11.721 -15.758 -0.260 1.00 93.25 257 ILE A N 1
ATOM 1977 C CA . ILE A 1 257 ? 12.785 -16.312 -1.117 1.00 93.25 257 ILE A CA 1
ATOM 1978 C C . ILE A 1 257 ? 14.133 -16.353 -0.377 1.00 93.25 257 ILE A C 1
ATOM 1980 O O . ILE A 1 257 ? 14.831 -17.363 -0.439 1.00 93.25 257 ILE A O 1
ATOM 1984 N N . GLN A 1 258 ? 14.489 -15.293 0.356 1.00 92.00 258 GLN A N 1
ATOM 1985 C CA . GLN A 1 258 ? 15.731 -15.220 1.144 1.00 92.00 258 GLN A CA 1
ATOM 1986 C C . GLN A 1 258 ? 15.721 -16.173 2.354 1.00 92.00 258 GLN A C 1
ATOM 1988 O O . GLN A 1 258 ? 16.764 -16.709 2.722 1.00 92.00 258 GLN A O 1
ATOM 1993 N N . GLU A 1 259 ? 14.549 -16.418 2.941 1.00 92.12 259 GLU A N 1
ATOM 1994 C CA . GLU A 1 259 ? 14.321 -17.346 4.058 1.00 92.12 259 GLU A CA 1
ATOM 1995 C C . GLU A 1 259 ? 14.180 -18.818 3.612 1.00 92.12 259 GLU A C 1
ATOM 1997 O O . GLU A 1 259 ? 14.137 -19.716 4.452 1.00 92.12 259 GLU A O 1
ATOM 2002 N N . GLY A 1 260 ? 14.107 -19.095 2.303 1.00 92.69 260 GLY A N 1
ATOM 2003 C CA . GLY A 1 260 ? 13.873 -20.442 1.760 1.00 92.69 260 GLY A CA 1
ATOM 2004 C C . GLY A 1 260 ? 12.419 -20.932 1.868 1.00 92.69 260 GLY A C 1
ATOM 2005 O O . GLY A 1 260 ? 12.140 -22.101 1.598 1.00 92.69 260 GLY A O 1
ATOM 2006 N N . ARG A 1 261 ? 11.486 -20.042 2.221 1.00 94.56 261 ARG A N 1
ATOM 2007 C CA . ARG A 1 261 ? 10.033 -20.252 2.341 1.00 94.56 261 ARG A CA 1
ATOM 2008 C C . ARG A 1 261 ? 9.364 -20.257 0.962 1.00 94.56 261 ARG A C 1
ATOM 2010 O O . ARG A 1 261 ? 8.566 -19.392 0.599 1.00 94.56 261 ARG A O 1
ATOM 2017 N N . THR A 1 262 ? 9.773 -21.207 0.122 1.00 93.00 262 THR A N 1
ATOM 2018 C CA . THR A 1 262 ? 9.438 -21.214 -1.311 1.00 93.00 262 THR A CA 1
ATOM 2019 C C . THR A 1 262 ? 7.956 -21.464 -1.596 1.00 93.00 262 THR A C 1
ATOM 2021 O O . THR A 1 262 ? 7.468 -21.022 -2.635 1.00 93.00 262 THR A O 1
ATOM 2024 N N . ALA A 1 263 ? 7.216 -22.128 -0.703 1.00 93.88 263 ALA A N 1
ATOM 2025 C CA . ALA A 1 263 ? 5.778 -22.336 -0.870 1.00 93.88 263 ALA A CA 1
ATOM 2026 C C . ALA A 1 263 ? 5.008 -21.017 -0.698 1.00 93.88 263 ALA A C 1
ATOM 2028 O O . ALA A 1 263 ? 4.209 -20.645 -1.558 1.00 93.88 263 ALA A O 1
ATOM 2029 N N . GLU A 1 264 ? 5.309 -20.273 0.366 1.00 94.44 264 GLU A N 1
ATOM 2030 C CA . GLU A 1 264 ? 4.722 -18.965 0.650 1.00 94.44 264 GLU A CA 1
ATOM 2031 C C . GLU A 1 264 ? 5.140 -17.925 -0.397 1.00 94.44 264 GLU A C 1
ATOM 2033 O O . GLU A 1 264 ? 4.305 -17.151 -0.863 1.00 94.44 264 GLU A O 1
ATOM 2038 N N . ALA A 1 265 ? 6.403 -17.952 -0.845 1.00 94.25 265 ALA A N 1
ATOM 2039 C CA . ALA A 1 265 ? 6.875 -17.106 -1.941 1.00 94.25 265 ALA A CA 1
ATOM 2040 C C . ALA A 1 265 ? 6.054 -17.315 -3.225 1.00 94.25 265 ALA A C 1
ATOM 2042 O O . ALA A 1 265 ? 5.577 -16.343 -3.810 1.00 94.25 265 ALA A O 1
ATOM 2043 N N . ASN A 1 266 ? 5.840 -18.569 -3.645 1.00 94.75 266 ASN A N 1
ATOM 2044 C CA . ASN A 1 266 ? 5.025 -18.867 -4.826 1.00 94.75 266 ASN A CA 1
ATOM 2045 C C . ASN A 1 266 ? 3.563 -18.431 -4.640 1.00 94.75 266 ASN A C 1
ATOM 2047 O O . ASN A 1 266 ? 3.015 -17.793 -5.533 1.00 94.75 266 ASN A O 1
ATOM 2051 N N . ALA A 1 267 ? 2.955 -18.678 -3.474 1.00 95.25 267 ALA A N 1
ATOM 2052 C CA . ALA A 1 267 ? 1.579 -18.255 -3.199 1.00 95.25 267 ALA A CA 1
ATOM 2053 C C . ALA A 1 267 ? 1.388 -16.727 -3.310 1.00 95.25 267 ALA A C 1
ATOM 2055 O O . ALA A 1 267 ? 0.389 -16.264 -3.863 1.00 95.25 267 ALA A O 1
ATOM 2056 N N . ILE A 1 268 ? 2.361 -15.937 -2.841 1.00 95.00 268 ILE A N 1
ATOM 2057 C CA . ILE A 1 268 ? 2.343 -14.474 -2.976 1.00 95.00 268 ILE A CA 1
ATOM 2058 C C . ILE A 1 268 ? 2.591 -14.030 -4.429 1.00 95.00 268 ILE A C 1
ATOM 2060 O O . ILE A 1 268 ? 1.920 -13.116 -4.906 1.00 95.00 268 ILE A O 1
ATOM 2064 N N . LEU A 1 269 ? 3.504 -14.678 -5.160 1.00 94.19 269 LEU A N 1
ATOM 2065 C CA . LEU A 1 269 ? 3.772 -14.372 -6.574 1.00 94.19 269 LEU A CA 1
ATOM 2066 C C . LEU A 1 269 ? 2.583 -14.709 -7.483 1.00 94.19 269 LEU A C 1
ATOM 2068 O O . LEU A 1 269 ? 2.293 -13.969 -8.425 1.00 94.19 269 LEU A O 1
ATOM 2072 N N . ASP A 1 270 ? 1.858 -15.782 -7.178 1.00 94.44 270 ASP A N 1
ATOM 2073 C CA . ASP A 1 270 ? 0.621 -16.143 -7.862 1.00 94.44 270 ASP A CA 1
ATOM 2074 C C . ASP A 1 270 ? -0.475 -15.103 -7.578 1.00 94.44 270 ASP A C 1
ATOM 2076 O O . ASP A 1 270 ? -1.087 -14.596 -8.522 1.00 94.44 270 ASP A O 1
ATOM 2080 N N . ALA A 1 271 ? -0.643 -14.691 -6.313 1.00 91.88 271 ALA A N 1
ATOM 2081 C CA . ALA A 1 271 ? -1.574 -13.633 -5.909 1.00 91.88 271 ALA A CA 1
ATOM 2082 C C . ALA A 1 271 ? -1.249 -12.255 -6.523 1.00 91.88 271 ALA A C 1
ATOM 2084 O O . ALA A 1 271 ? -2.169 -11.516 -6.878 1.00 91.88 271 ALA A O 1
ATOM 2085 N N . LEU A 1 272 ? 0.033 -11.916 -6.701 1.00 91.44 272 LEU A N 1
ATOM 2086 C CA . LEU A 1 272 ? 0.474 -10.747 -7.474 1.00 91.44 272 LEU A CA 1
ATOM 2087 C C . LEU A 1 272 ? 0.103 -10.890 -8.955 1.00 91.44 272 LEU A C 1
ATOM 2089 O O . LEU A 1 272 ? -0.489 -9.982 -9.532 1.00 91.44 272 LEU A O 1
ATOM 2093 N N . SER A 1 273 ? 0.389 -12.044 -9.569 1.00 91.69 273 SER A N 1
ATOM 2094 C CA . SER A 1 273 ? 0.123 -12.276 -10.998 1.00 91.69 273 SER A CA 1
ATOM 2095 C C . SER A 1 273 ? -1.364 -12.350 -11.374 1.00 91.69 273 SER A C 1
ATOM 2097 O O . SER A 1 273 ? -1.702 -12.227 -12.549 1.00 91.69 273 SER A O 1
ATOM 2099 N N . ALA A 1 274 ? -2.253 -12.524 -10.391 1.00 89.44 274 ALA A N 1
ATOM 2100 C CA . ALA A 1 274 ? -3.704 -12.478 -10.566 1.00 89.44 274 ALA A CA 1
ATOM 2101 C C . ALA A 1 274 ? -4.290 -11.049 -10.547 1.00 89.44 274 ALA A C 1
ATOM 2103 O O . ALA A 1 274 ? -5.470 -10.866 -10.855 1.00 89.44 274 ALA A O 1
ATOM 2104 N N . GLN A 1 275 ? -3.502 -10.036 -10.171 1.00 83.69 275 GLN A N 1
ATOM 2105 C CA . GLN A 1 275 ? -3.937 -8.638 -10.114 1.00 83.69 275 GLN A CA 1
ATOM 2106 C C . GLN A 1 275 ? -3.678 -7.903 -11.443 1.00 83.69 275 GLN A C 1
ATOM 2108 O O . GLN A 1 275 ? -2.827 -8.317 -12.230 1.00 83.69 275 GLN A O 1
ATOM 2113 N N . PRO A 1 276 ? -4.379 -6.781 -11.711 1.00 82.19 276 PRO A N 1
ATOM 2114 C CA . PRO A 1 276 ? -3.997 -5.867 -12.784 1.00 82.19 276 PRO A CA 1
ATOM 2115 C C . PRO A 1 276 ? -2.553 -5.391 -12.599 1.00 82.19 276 PRO A C 1
ATOM 2117 O O . PRO A 1 276 ? -2.134 -5.142 -11.469 1.00 82.19 276 PRO A O 1
ATOM 2120 N N . ASP A 1 277 ? -1.815 -5.219 -13.695 1.00 82.38 277 ASP A N 1
ATOM 2121 C CA . ASP A 1 277 ? -0.414 -4.804 -13.625 1.00 82.38 277 ASP A CA 1
ATOM 2122 C C . ASP A 1 277 ? -0.295 -3.364 -13.091 1.00 82.38 277 ASP A C 1
ATOM 2124 O O . ASP A 1 277 ? -0.823 -2.410 -13.674 1.00 82.38 277 ASP A O 1
ATOM 2128 N N . ARG A 1 278 ? 0.352 -3.222 -11.931 1.00 82.94 278 ARG A N 1
ATOM 2129 C CA . ARG A 1 278 ? 0.474 -1.978 -11.155 1.00 82.94 278 ARG A CA 1
ATOM 2130 C C . ARG A 1 278 ? 1.932 -1.541 -11.111 1.00 82.94 278 ARG A C 1
ATOM 2132 O O . ARG A 1 278 ? 2.831 -2.372 -11.126 1.00 82.94 278 ARG A O 1
ATOM 2139 N N . LEU A 1 279 ? 2.167 -0.236 -11.006 1.00 83.62 279 LEU A N 1
ATOM 2140 C CA . LEU A 1 279 ? 3.509 0.322 -10.830 1.00 83.62 279 LEU A CA 1
ATOM 2141 C C . LEU A 1 279 ? 3.845 0.434 -9.337 1.00 83.62 279 LEU A C 1
ATOM 2143 O O . LEU A 1 279 ? 3.195 1.198 -8.621 1.00 83.62 279 LEU A O 1
ATOM 2147 N N . ILE A 1 280 ? 4.863 -0.301 -8.890 1.00 83.00 280 ILE A N 1
ATOM 2148 C CA . ILE A 1 280 ? 5.410 -0.253 -7.526 1.00 83.00 280 ILE A CA 1
ATOM 2149 C C . ILE A 1 280 ? 6.669 0.625 -7.531 1.00 83.00 280 ILE A C 1
ATOM 2151 O O . ILE A 1 280 ? 7.430 0.611 -8.499 1.00 83.00 280 ILE A O 1
ATOM 2155 N N . ILE A 1 281 ? 6.905 1.384 -6.452 1.00 79.56 281 ILE A N 1
ATOM 2156 C CA . ILE A 1 281 ? 8.219 1.988 -6.185 1.00 79.56 281 ILE A CA 1
ATOM 2157 C C . ILE A 1 281 ? 9.028 1.047 -5.294 1.00 79.56 281 ILE A C 1
ATOM 2159 O O . ILE A 1 281 ? 8.623 0.769 -4.167 1.00 79.56 281 ILE A O 1
ATOM 2163 N N . GLU A 1 282 ? 10.205 0.648 -5.766 1.00 73.25 282 GLU A N 1
ATOM 2164 C CA . GLU A 1 282 ? 11.210 -0.069 -4.980 1.00 73.25 282 GLU A CA 1
ATOM 2165 C C . GLU A 1 282 ? 12.574 0.633 -5.085 1.00 73.25 282 GLU A C 1
ATOM 2167 O O . GLU A 1 282 ? 12.889 1.217 -6.128 1.00 73.25 282 GLU A O 1
ATOM 2172 N N . PRO A 1 283 ? 13.408 0.602 -4.029 1.00 64.62 283 PRO A N 1
ATOM 2173 C CA . PRO A 1 283 ? 14.783 1.074 -4.118 1.00 64.62 283 PRO A CA 1
ATOM 2174 C C . PRO A 1 283 ? 15.616 0.135 -5.004 1.00 64.62 283 PRO A C 1
ATOM 2176 O O . PRO A 1 283 ? 15.648 -1.076 -4.780 1.00 64.62 283 PRO A O 1
ATOM 2179 N N . ASN A 1 284 ? 16.333 0.696 -5.977 1.00 69.94 284 ASN A N 1
ATOM 2180 C CA . ASN A 1 284 ? 17.287 -0.042 -6.802 1.00 69.94 284 ASN A CA 1
ATOM 2181 C C . ASN A 1 284 ? 18.526 -0.482 -5.990 1.00 69.94 284 ASN A C 1
ATOM 2183 O O . ASN A 1 284 ? 18.677 -0.167 -4.808 1.00 69.94 284 ASN A O 1
ATOM 2187 N N . ALA A 1 285 ? 19.473 -1.162 -6.642 1.00 67.31 285 ALA A N 1
ATOM 2188 C CA . ALA A 1 285 ? 20.725 -1.609 -6.018 1.00 67.31 285 ALA A CA 1
ATOM 2189 C C . ALA A 1 285 ? 21.608 -0.474 -5.438 1.00 67.31 285 ALA A C 1
ATOM 2191 O O . ALA A 1 285 ? 22.495 -0.749 -4.631 1.00 67.31 285 ALA A O 1
ATOM 2192 N N . MET A 1 286 ? 21.366 0.787 -5.819 1.00 64.38 286 MET A N 1
ATOM 2193 C CA . MET A 1 286 ? 22.029 1.987 -5.284 1.00 64.38 286 MET A CA 1
ATOM 2194 C C . MET A 1 286 ? 21.220 2.676 -4.166 1.00 64.38 286 MET A C 1
ATOM 2196 O O . MET A 1 286 ? 21.695 3.647 -3.578 1.00 64.38 286 MET A O 1
ATOM 2200 N N . GLY A 1 287 ? 20.016 2.185 -3.852 1.00 59.44 287 GLY A N 1
ATOM 2201 C CA . GLY A 1 287 ? 19.089 2.772 -2.881 1.00 59.44 287 GLY A CA 1
ATOM 2202 C C . GLY A 1 287 ? 18.197 3.890 -3.434 1.00 59.44 287 GLY A C 1
ATOM 2203 O O . GLY A 1 287 ? 17.470 4.518 -2.665 1.00 59.44 287 GLY A O 1
ATOM 2204 N N . GLU A 1 288 ? 18.232 4.158 -4.740 1.00 65.81 288 GLU A N 1
ATOM 2205 C CA . GLU A 1 288 ? 17.414 5.193 -5.381 1.00 65.81 288 GLU A CA 1
ATOM 2206 C C . GLU A 1 288 ? 16.021 4.641 -5.731 1.00 65.81 288 GLU A C 1
ATOM 2208 O O . GLU A 1 288 ? 15.924 3.498 -6.181 1.00 65.81 288 GLU A O 1
ATOM 2213 N N . PRO A 1 289 ? 14.931 5.414 -5.566 1.00 67.31 289 PRO A N 1
ATOM 2214 C CA . PRO A 1 289 ? 13.583 4.941 -5.864 1.00 67.31 289 PRO A CA 1
ATOM 2215 C C . PRO A 1 289 ? 13.377 4.767 -7.375 1.00 67.31 289 PRO A C 1
ATOM 2217 O O . PRO A 1 289 ? 13.225 5.739 -8.116 1.00 67.31 289 PRO A O 1
ATOM 2220 N N . THR A 1 290 ? 13.328 3.515 -7.814 1.00 74.81 290 THR A N 1
ATOM 2221 C CA . THR A 1 290 ? 12.914 3.102 -9.159 1.00 74.81 290 THR A CA 1
ATOM 2222 C C . THR A 1 290 ? 11.447 2.692 -9.175 1.00 74.81 290 THR A C 1
ATOM 2224 O O . THR A 1 290 ? 10.866 2.380 -8.138 1.00 74.81 290 THR A O 1
ATOM 2227 N N . THR A 1 291 ? 10.830 2.696 -10.355 1.00 80.88 291 THR A N 1
ATOM 2228 C CA . THR A 1 291 ? 9.454 2.227 -10.541 1.00 80.88 291 THR A CA 1
ATOM 2229 C C . THR A 1 291 ? 9.439 1.085 -11.543 1.00 80.88 291 THR A C 1
ATOM 2231 O O . THR A 1 291 ? 9.915 1.267 -12.661 1.00 80.88 291 THR A O 1
ATOM 2234 N N . GLN A 1 292 ? 8.867 -0.053 -11.154 1.00 82.94 292 GLN A N 1
ATOM 2235 C CA . GLN A 1 292 ? 8.722 -1.245 -11.994 1.00 82.94 292 GLN A CA 1
ATOM 2236 C C . GLN A 1 292 ? 7.258 -1.727 -11.983 1.00 82.94 292 GLN A C 1
ATOM 2238 O O . GLN A 1 292 ? 6.539 -1.486 -11.004 1.00 82.94 292 GLN A O 1
ATOM 2243 N N . PRO A 1 293 ? 6.779 -2.374 -13.059 1.00 87.44 293 PRO A N 1
ATOM 2244 C CA . PRO A 1 293 ? 5.485 -3.045 -13.069 1.00 87.44 293 PRO A CA 1
ATOM 2245 C C . PRO A 1 293 ? 5.532 -4.360 -12.271 1.00 87.44 293 PRO A C 1
ATOM 2247 O O . PRO A 1 293 ? 6.562 -5.038 -12.216 1.00 87.44 293 PRO A O 1
ATOM 2250 N N . VAL A 1 294 ? 4.400 -4.753 -11.682 1.00 88.56 294 VAL A N 1
ATOM 2251 C CA . VAL A 1 294 ? 4.225 -6.039 -10.979 1.00 88.56 294 VAL A CA 1
ATOM 2252 C C . VAL A 1 294 ? 4.610 -7.219 -11.874 1.00 88.56 294 VAL A C 1
ATOM 2254 O O . VAL A 1 294 ? 5.225 -8.168 -11.392 1.00 88.56 294 VAL A O 1
ATOM 2257 N N . SER A 1 295 ? 4.292 -7.164 -13.169 1.00 90.00 295 SER A N 1
ATOM 2258 C CA . SER A 1 295 ? 4.620 -8.234 -14.121 1.00 90.00 295 SER A CA 1
ATOM 2259 C C . SER A 1 295 ? 6.127 -8.507 -14.246 1.00 90.00 295 SER A C 1
ATOM 2261 O O . SER A 1 295 ? 6.540 -9.666 -14.266 1.00 90.00 295 SER A O 1
ATOM 2263 N N . GLU A 1 296 ? 6.956 -7.462 -14.272 1.00 90.12 296 GLU A N 1
ATOM 2264 C CA . GLU A 1 296 ? 8.424 -7.545 -14.316 1.00 90.12 296 GLU A CA 1
ATOM 2265 C C . GLU A 1 296 ? 8.974 -8.099 -12.995 1.00 90.12 296 GLU A C 1
ATOM 2267 O O . GLU A 1 296 ? 9.677 -9.109 -12.989 1.00 90.12 296 GLU A O 1
ATOM 2272 N N . ILE A 1 297 ? 8.528 -7.534 -11.868 1.00 89.81 297 ILE A N 1
ATOM 2273 C CA . ILE A 1 297 ? 8.907 -7.972 -10.516 1.00 89.81 297 ILE A CA 1
ATOM 2274 C C . ILE A 1 297 ? 8.589 -9.463 -10.298 1.00 89.81 297 ILE A C 1
ATOM 2276 O O . ILE A 1 297 ? 9.425 -10.211 -9.791 1.00 89.81 297 ILE A O 1
ATOM 2280 N N . VAL A 1 298 ? 7.401 -9.929 -10.697 1.00 91.75 298 VAL A N 1
ATOM 2281 C CA . VAL A 1 298 ? 7.009 -11.342 -10.560 1.00 91.75 298 VAL A CA 1
ATOM 2282 C C . VAL A 1 298 ? 7.875 -12.259 -11.429 1.00 91.75 298 VAL A C 1
ATOM 2284 O O . VAL A 1 298 ? 8.220 -13.359 -10.991 1.00 91.75 298 VAL A O 1
ATOM 2287 N N . ASN A 1 299 ? 8.255 -11.829 -12.635 1.00 92.19 299 ASN A N 1
ATOM 2288 C CA . ASN A 1 299 ? 9.125 -12.612 -13.516 1.00 92.19 299 ASN A CA 1
ATOM 2289 C C . ASN A 1 299 ? 10.551 -12.735 -12.955 1.00 92.19 299 ASN A C 1
ATOM 2291 O O . ASN A 1 299 ? 11.123 -13.825 -12.993 1.00 92.19 299 ASN A O 1
ATOM 2295 N N . ASP A 1 300 ? 11.112 -11.662 -12.397 1.00 90.12 300 ASP A N 1
ATOM 2296 C CA . ASP A 1 300 ? 12.436 -11.675 -11.759 1.00 90.12 300 ASP A CA 1
ATOM 2297 C C . ASP A 1 300 ? 12.463 -12.570 -10.510 1.00 90.12 300 ASP A C 1
ATOM 2299 O O . ASP A 1 300 ? 13.395 -13.350 -10.299 1.00 90.12 300 ASP A O 1
ATOM 2303 N N . LEU A 1 301 ? 11.412 -12.511 -9.686 1.00 91.00 301 LEU A N 1
ATOM 2304 C CA . LEU A 1 301 ? 11.303 -13.328 -8.476 1.00 91.00 301 LEU A CA 1
ATOM 2305 C C . LEU A 1 301 ? 11.032 -14.811 -8.781 1.00 91.00 301 LEU A C 1
ATOM 2307 O O . LEU A 1 301 ? 11.573 -15.684 -8.105 1.00 91.00 301 LEU A O 1
ATOM 2311 N N . ARG A 1 302 ? 10.271 -15.131 -9.836 1.00 92.31 302 ARG A N 1
ATOM 2312 C CA . ARG A 1 302 ? 10.132 -16.521 -10.313 1.00 92.31 302 ARG A CA 1
ATOM 2313 C C . ARG A 1 302 ? 11.441 -17.064 -10.906 1.00 92.31 302 ARG A C 1
ATOM 2315 O O . ARG A 1 302 ? 11.738 -18.245 -10.728 1.00 92.31 302 ARG A O 1
ATOM 2322 N N . GLN A 1 303 ? 12.261 -16.222 -11.543 1.00 89.38 303 GLN A N 1
ATOM 2323 C CA . GLN A 1 303 ? 13.610 -16.614 -11.968 1.00 89.38 303 GLN A CA 1
ATOM 2324 C C . GLN A 1 303 ? 14.515 -16.922 -10.766 1.00 89.38 303 GLN A C 1
ATOM 2326 O O . GLN A 1 303 ? 15.173 -17.958 -10.773 1.00 89.38 303 GLN A O 1
ATOM 2331 N N . SER A 1 304 ? 14.510 -16.102 -9.707 1.00 85.44 304 SER A N 1
ATOM 2332 C CA . SER A 1 304 ? 15.349 -16.348 -8.517 1.00 85.44 304 SER A CA 1
ATOM 2333 C C . SER A 1 304 ? 14.932 -17.573 -7.686 1.00 85.44 304 SER A C 1
ATOM 2335 O O . SER A 1 304 ? 15.766 -18.144 -6.985 1.00 85.44 304 SER A O 1
ATOM 2337 N N . LEU A 1 305 ? 13.677 -18.023 -7.808 1.00 84.75 305 LEU A N 1
ATOM 2338 C CA . LEU A 1 305 ? 13.193 -19.304 -7.272 1.00 84.75 305 LEU A CA 1
ATOM 2339 C C . LEU A 1 305 ? 13.653 -20.533 -8.076 1.00 84.75 305 LEU A C 1
ATOM 2341 O O . LEU A 1 305 ? 13.537 -21.659 -7.588 1.00 84.75 305 LEU A O 1
ATOM 2345 N N . THR A 1 306 ? 14.158 -20.348 -9.297 1.00 75.25 306 THR A N 1
ATOM 2346 C CA . THR A 1 306 ? 14.653 -21.449 -10.129 1.00 75.25 306 THR A CA 1
ATOM 2347 C C . THR A 1 306 ? 16.115 -21.734 -9.766 1.00 75.25 306 THR A C 1
ATOM 2349 O O . THR A 1 306 ? 16.951 -20.839 -9.902 1.00 75.25 306 THR A O 1
ATOM 2352 N N . PRO A 1 307 ? 16.476 -22.951 -9.310 1.00 57.12 307 PRO A N 1
ATOM 2353 C CA . PRO A 1 307 ? 17.866 -23.265 -9.001 1.00 57.12 307 PRO A CA 1
ATOM 2354 C C . PRO A 1 307 ? 18.730 -23.182 -10.266 1.00 57.12 307 PRO A C 1
ATOM 2356 O O . PRO A 1 307 ? 18.339 -23.669 -11.329 1.00 57.12 307 PRO A O 1
ATOM 2359 N N . GLY A 1 308 ? 19.909 -22.569 -10.137 1.00 49.97 308 GLY A N 1
ATOM 2360 C CA . GLY A 1 308 ? 20.892 -22.502 -11.218 1.00 49.97 308 GLY A CA 1
ATOM 2361 C C . GLY A 1 308 ? 21.419 -23.891 -11.627 1.00 49.97 308 GLY A C 1
ATOM 2362 O O . GLY A 1 308 ? 21.379 -24.811 -10.806 1.00 49.97 308 GLY A O 1
ATOM 2363 N N . PRO A 1 309 ? 21.888 -24.041 -12.881 1.00 41.38 309 PRO A N 1
ATOM 2364 C CA . PRO A 1 309 ? 22.412 -25.299 -13.423 1.00 41.38 309 PRO A CA 1
ATOM 2365 C C . PRO A 1 309 ? 23.783 -25.701 -12.852 1.00 41.38 309 PRO A C 1
ATOM 2367 O O . PRO A 1 309 ? 24.583 -24.794 -12.525 1.00 41.38 309 PRO A O 1
#

Foldseek 3Di:
DDDPVVVVVVLVVVVVVVVVVVVVVPDPPDDDDDDDDDDDDDDDDDDDDDDDDDDDDDDDDPVVVVVVVVVVVVVVVVVVVVVVVVVVVVVVVVVCVVSCVVVCVVVQPPDPPDHGVCVVVVVQVVLVVVQVVLLVVLVVVVVVLLVVLCVVVPDPVSVVLVVLLVLLADDPDDDDPVSVVSNVVSLVVCCVPPQAGLSNLQSLLNQLVVCLVVVVLVSVVVSLVSNVVRYPDPWRAHPVSATRNLQSLLSNLVVCLVVVVLVSNVVSLVVLVPDDWDWHWDQDPVRHTGIDTSVVSSVVSVVSSDDDD

pLDDT: mean 73.75, std 22.31, range [25.62, 97.56]

Organism: NCBI:txid504901

Radius of gyration: 31.84 Å; chains: 1; bounding box: 90×65×98 Å